Protein AF-A0A336KVB2-F1 (afdb_monomer_lite)

pLDDT: mean 77.31, std 16.85, range [34.97, 97.69]

Secondary structure (DSSP, 8-state):
-PPPTT---HHHHHHHHHHHHHHHHHHHHHHHHHHHH-HHHHHHHHHHTTHHHHHHHHTT-S-HHHHHHHHHHHHHHHHHS-HHHHHHHHTGGGHHHHHHHHHTSS-SS--HHHHHHHHHHHHT---SS---SPPPPPPTT---S-HHHHHHHHHHHHHHHTT-HHHHHHHHTSHHHHHHHHHHHHT---------

Foldseek 3Di:
DDPDPPDDDPVVVVVVVVVVVVVLLVVLLVLLVCCQVPVVPSLVVCVVVVVVVVLLVQLQDLDPSSVLSSLLSVLSSLLSDDPVVNCVPCVPPVNLLSNLVSCPNNPVAQAPQNVVSVVCSQLSPGDSDGDNDDDDADDPPSDGDPVPVSVSSVVSNVVVLVVPPRNVCSQVVRVNVVVVVVVNVVVDPPPPPPDD

Radius of gyration: 20.04 Å; chains: 1; bounding box: 86×46×40 Å

Organism: Culicoides sonorensis (NCBI:txid179676)

Sequence (196 aa):
MRPDPGLRPVSESLRAVSDRDENLHDVLQMLISLLSENPSVMVPSFDAKNGIRTVFKLLTSESHIIRLQSLKLLGFFLSRSTHKRKYDVMSPNNLYTLLAEKLLMHEETISLSTYNVIYEIMTEHLSLQIMHSKHQEPEAHLRLENPKVKKLFLTDLMILCNNNRDNRRTVLQMSVWQEWLISLAYIHPKSFIRRI

Structure (mmCIF, N/CA/C/O backbone):
data_AF-A0A336KVB2-F1
#
_entry.id   AF-A0A336KVB2-F1
#
loop_
_atom_site.group_PDB
_atom_site.id
_atom_site.type_symbol
_atom_site.label_atom_id
_atom_site.label_alt_id
_atom_site.label_comp_id
_atom_site.label_asym_id
_atom_site.label_entity_id
_atom_site.label_seq_id
_atom_site.pdbx_PDB_ins_code
_atom_site.Cartn_x
_atom_site.Cartn_y
_atom_site.Cartn_z
_atom_site.occupancy
_atom_site.B_iso_or_equiv
_atom_site.auth_seq_id
_atom_site.auth_comp_id
_atom_site.auth_asym_id
_atom_site.auth_atom_id
_atom_site.pdbx_PDB_model_num
ATOM 1 N N . MET A 1 1 ? -53.657 -11.721 -9.645 1.00 42.81 1 MET A N 1
ATOM 2 C CA . MET A 1 1 ? -52.824 -10.597 -9.168 1.00 42.81 1 MET A CA 1
ATOM 3 C C . MET A 1 1 ? -51.410 -10.831 -9.673 1.00 42.81 1 MET A C 1
ATOM 5 O O . MET A 1 1 ? -50.883 -11.906 -9.421 1.00 42.81 1 MET A O 1
ATOM 9 N N . ARG A 1 2 ? -50.845 -9.917 -10.471 1.00 44.03 2 ARG A N 1
ATOM 10 C CA . ARG A 1 2 ? -49.424 -9.988 -10.851 1.00 44.03 2 ARG A CA 1
ATOM 11 C C . ARG A 1 2 ? -48.601 -9.444 -9.675 1.00 44.03 2 ARG A C 1
ATOM 13 O O . ARG A 1 2 ? -49.032 -8.434 -9.121 1.00 44.03 2 ARG A O 1
ATOM 20 N N . PRO A 1 3 ? -47.492 -10.083 -9.274 1.00 49.28 3 PRO A N 1
ATOM 21 C CA . PRO A 1 3 ? -46.621 -9.514 -8.258 1.00 49.28 3 PRO A CA 1
ATOM 22 C C . PRO A 1 3 ? -46.018 -8.208 -8.789 1.00 49.28 3 PRO A C 1
ATOM 24 O O . PRO A 1 3 ? -45.656 -8.110 -9.964 1.00 49.28 3 PRO A O 1
ATOM 27 N N . ASP A 1 4 ? -45.995 -7.202 -7.924 1.00 51.91 4 ASP A N 1
ATOM 28 C CA . ASP A 1 4 ? -45.442 -5.876 -8.182 1.00 51.91 4 ASP A CA 1
ATOM 29 C C . ASP A 1 4 ? -43.937 -5.992 -8.534 1.00 51.91 4 ASP A C 1
ATOM 31 O O . ASP A 1 4 ? -43.184 -6.567 -7.744 1.00 51.91 4 ASP A O 1
ATOM 35 N N . PRO A 1 5 ? -43.461 -5.501 -9.698 1.00 53.62 5 PRO A N 1
ATOM 36 C CA . PRO A 1 5 ? -42.052 -5.605 -10.092 1.00 53.62 5 PRO A CA 1
ATOM 37 C C . PRO A 1 5 ? -41.092 -4.742 -9.249 1.00 53.62 5 PRO A C 1
ATOM 39 O O . PRO A 1 5 ? -39.880 -4.793 -9.467 1.00 53.62 5 PRO A O 1
ATOM 42 N N . GLY A 1 6 ? -41.613 -3.908 -8.341 1.00 58.00 6 GLY A N 1
ATOM 43 C CA . GLY A 1 6 ? -40.880 -2.791 -7.742 1.00 58.00 6 GLY A CA 1
ATOM 44 C C . GLY A 1 6 ? -40.128 -3.043 -6.434 1.00 58.00 6 GLY A C 1
ATOM 45 O O . GLY A 1 6 ? -39.356 -2.178 -6.030 1.00 58.00 6 GLY A O 1
ATOM 46 N N . LEU A 1 7 ? -40.295 -4.181 -5.760 1.00 55.00 7 LEU A N 1
ATOM 47 C CA . LEU A 1 7 ? -39.682 -4.416 -4.444 1.00 55.00 7 LEU A CA 1
ATOM 48 C C . LEU A 1 7 ? -38.965 -5.761 -4.425 1.00 55.00 7 LEU A C 1
ATOM 50 O O . LEU A 1 7 ? -39.513 -6.774 -3.995 1.00 55.00 7 LEU A O 1
ATOM 54 N N . ARG A 1 8 ? -37.708 -5.770 -4.883 1.00 61.31 8 ARG A N 1
ATOM 55 C CA . ARG A 1 8 ? -36.816 -6.892 -4.568 1.00 61.31 8 ARG A CA 1
ATOM 56 C C . ARG A 1 8 ? -36.698 -6.980 -3.042 1.00 61.31 8 ARG A C 1
ATOM 58 O O . ARG A 1 8 ? -36.419 -5.951 -2.419 1.00 61.31 8 ARG A O 1
ATOM 65 N N . PRO A 1 9 ? -36.904 -8.156 -2.429 1.00 73.75 9 PRO A N 1
ATOM 66 C CA . PRO A 1 9 ? -36.714 -8.343 -1.000 1.00 73.75 9 PRO A CA 1
ATOM 67 C C . PRO A 1 9 ? -35.353 -7.800 -0.550 1.00 73.75 9 PRO A C 1
ATOM 69 O O . PRO A 1 9 ? -34.338 -7.991 -1.225 1.00 73.75 9 PRO A O 1
ATOM 72 N N . VAL A 1 10 ? -35.312 -7.134 0.607 1.00 67.75 10 VAL A N 1
ATOM 73 C CA . VAL A 1 10 ? -34.065 -6.602 1.188 1.00 67.75 10 VAL A CA 1
ATOM 74 C C . VAL A 1 10 ? -33.005 -7.706 1.310 1.00 67.75 10 VAL A C 1
ATOM 76 O O . VAL A 1 10 ? -31.835 -7.456 1.051 1.00 67.75 10 VAL A O 1
ATOM 79 N N . SER A 1 11 ? -33.414 -8.946 1.592 1.00 61.84 11 SER A N 1
ATOM 80 C CA . SER A 1 11 ? -32.541 -10.126 1.620 1.00 61.84 11 SER A CA 1
ATOM 81 C C . SER A 1 11 ? -31.884 -10.448 0.271 1.00 61.84 11 SER A C 1
ATOM 83 O O . SER A 1 11 ? -30.710 -10.802 0.244 1.00 61.84 11 SER A O 1
ATOM 85 N N . GLU A 1 12 ? -32.592 -10.293 -0.850 1.00 63.97 12 GLU A N 1
ATOM 86 C CA . GLU A 1 12 ? -32.025 -10.484 -2.193 1.00 63.97 12 GLU A CA 1
ATOM 87 C C . GLU A 1 12 ? -31.067 -9.350 -2.566 1.00 63.97 12 GLU A C 1
ATOM 89 O O . GLU A 1 12 ? -30.048 -9.587 -3.211 1.00 63.97 12 GLU A O 1
ATOM 94 N N . SER A 1 13 ? -31.362 -8.124 -2.122 1.00 63.25 13 SER A N 1
ATOM 95 C CA . SER A 1 13 ? -30.476 -6.971 -2.320 1.00 63.25 13 SER A CA 1
ATOM 96 C C . SER A 1 13 ? -29.190 -7.102 -1.498 1.00 63.25 13 SER A C 1
ATOM 98 O O . SER A 1 13 ? -28.107 -6.894 -2.034 1.00 63.25 13 SER A O 1
ATOM 100 N N . LEU A 1 14 ? -29.292 -7.521 -0.231 1.00 57.34 14 LEU A N 1
ATOM 101 C CA . LEU A 1 14 ? -28.145 -7.802 0.639 1.00 57.34 14 LEU A CA 1
ATOM 102 C C . LEU A 1 14 ? -27.291 -8.953 0.098 1.00 57.34 14 LEU A C 1
ATOM 104 O O . LEU A 1 14 ? -26.069 -8.841 0.061 1.00 57.34 14 LEU A O 1
ATOM 108 N N . ARG A 1 15 ? -27.926 -10.025 -0.390 1.00 57.03 15 ARG A N 1
ATOM 109 C CA . ARG A 1 15 ? -27.223 -11.141 -1.030 1.00 57.03 15 ARG A CA 1
ATOM 110 C C . ARG A 1 15 ? -26.493 -10.696 -2.295 1.00 57.03 15 ARG A C 1
ATOM 112 O O . ARG A 1 15 ? -25.320 -10.991 -2.443 1.00 57.03 15 ARG A O 1
ATOM 119 N N . ALA A 1 16 ? -27.134 -9.908 -3.158 1.00 59.94 16 ALA A N 1
ATOM 120 C CA . ALA A 1 16 ? -26.496 -9.391 -4.368 1.00 59.94 16 ALA A CA 1
ATOM 121 C C . ALA A 1 16 ? -25.322 -8.435 -4.083 1.00 59.94 16 ALA A C 1
ATOM 123 O O . ALA A 1 16 ? -24.417 -8.331 -4.909 1.00 59.94 16 ALA A O 1
ATOM 124 N N . VAL A 1 17 ? -25.337 -7.719 -2.953 1.00 62.59 17 VAL A N 1
ATOM 125 C CA . VAL A 1 17 ? -24.199 -6.906 -2.490 1.00 62.59 17 VAL A CA 1
ATOM 126 C C . VAL A 1 17 ? -23.075 -7.803 -1.961 1.00 62.59 17 VAL A C 1
ATOM 128 O O . VAL A 1 17 ? -21.938 -7.632 -2.389 1.00 62.59 17 VAL A O 1
ATOM 131 N N . SER A 1 18 ? -23.392 -8.804 -1.133 1.00 65.62 18 SER A N 1
ATOM 132 C CA . SER A 1 18 ? -22.421 -9.795 -0.636 1.00 65.62 18 SER A CA 1
ATOM 133 C C . SER A 1 18 ? -21.733 -10.543 -1.782 1.00 65.62 18 SER A C 1
ATOM 135 O O . SER A 1 18 ? -20.508 -10.585 -1.852 1.00 65.62 18 SER A O 1
ATOM 137 N N . ASP A 1 19 ? -22.514 -11.036 -2.746 1.00 68.94 19 ASP A N 1
ATOM 138 C CA . ASP A 1 19 ? -22.009 -11.761 -3.913 1.00 68.94 19 ASP A CA 1
ATOM 139 C C . ASP A 1 19 ? -21.129 -10.853 -4.799 1.00 68.94 19 ASP A C 1
ATOM 141 O O . ASP A 1 19 ? -20.187 -11.315 -5.441 1.00 68.94 19 ASP A O 1
ATOM 145 N N . ARG A 1 20 ? -21.404 -9.541 -4.868 1.00 72.69 20 ARG A N 1
ATOM 146 C CA . ARG A 1 20 ? -20.558 -8.588 -5.613 1.00 72.69 20 ARG A CA 1
ATOM 147 C C . ARG A 1 20 ? -19.195 -8.401 -4.961 1.00 72.69 20 ARG A C 1
ATOM 149 O O . ARG A 1 20 ? -18.202 -8.332 -5.685 1.00 72.69 20 ARG A O 1
ATOM 156 N N . ASP A 1 21 ? -19.154 -8.311 -3.638 1.00 76.62 21 ASP A N 1
ATOM 157 C CA . ASP A 1 21 ? -17.909 -8.141 -2.895 1.00 76.62 21 ASP A CA 1
ATOM 158 C C . ASP A 1 21 ? -17.054 -9.411 -2.934 1.00 76.62 21 ASP A C 1
ATOM 160 O O . ASP A 1 21 ? -15.849 -9.312 -3.151 1.00 76.62 21 ASP A O 1
ATOM 164 N N . GLU A 1 22 ? -17.653 -10.598 -2.820 1.00 77.25 22 GLU A N 1
ATOM 165 C CA . GLU A 1 22 ? -16.934 -11.873 -2.974 1.00 77.25 22 GLU A CA 1
ATOM 166 C C . GLU A 1 22 ? -16.322 -12.005 -4.375 1.00 77.25 22 GLU A C 1
ATOM 168 O O . GLU A 1 22 ? -15.117 -12.216 -4.515 1.00 77.25 22 GLU A O 1
ATOM 173 N N . ASN A 1 23 ? -17.106 -11.738 -5.425 1.00 88.50 23 ASN A N 1
ATOM 174 C CA . ASN A 1 23 ? -16.598 -11.757 -6.800 1.00 88.50 23 ASN A CA 1
ATOM 175 C C . ASN A 1 23 ? -15.445 -10.763 -7.008 1.00 88.50 23 ASN A C 1
ATOM 177 O O . ASN A 1 23 ? -14.485 -11.042 -7.729 1.00 88.50 23 ASN A O 1
ATOM 181 N N . LEU A 1 24 ? -15.528 -9.579 -6.398 1.00 93.12 24 LEU A N 1
ATOM 182 C CA . LEU A 1 24 ? -14.478 -8.573 -6.510 1.00 93.12 24 LEU A CA 1
ATOM 183 C C . LEU A 1 24 ? -13.226 -8.959 -5.714 1.00 93.12 24 LEU A C 1
ATOM 185 O O . LEU A 1 24 ? -12.115 -8.705 -6.181 1.00 93.12 24 LEU A O 1
ATOM 189 N N . HIS A 1 25 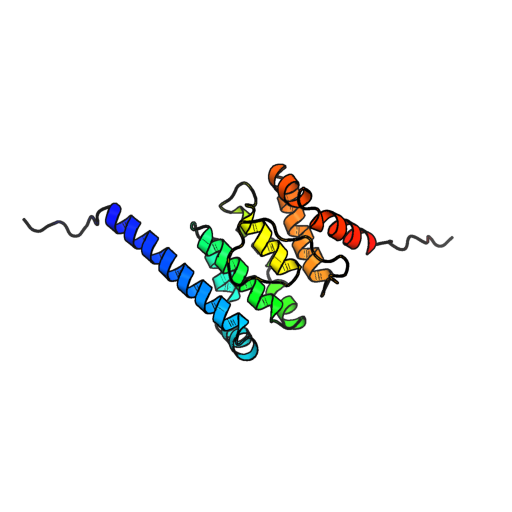? -13.390 -9.582 -4.548 1.00 93.38 25 HIS A N 1
ATOM 190 C CA . HIS A 1 25 ? -12.291 -10.132 -3.763 1.00 93.38 25 HIS A CA 1
ATOM 191 C C . HIS A 1 25 ? -11.500 -11.159 -4.577 1.00 93.38 25 HIS A C 1
ATOM 193 O O . HIS A 1 25 ? -10.282 -11.018 -4.704 1.00 93.38 25 HIS A O 1
ATOM 199 N N . ASP A 1 26 ? -12.186 -12.118 -5.199 1.00 94.19 26 ASP A N 1
ATOM 200 C CA . ASP A 1 26 ? -11.557 -13.162 -6.011 1.00 94.19 26 ASP A CA 1
ATOM 201 C C . ASP A 1 26 ? -10.824 -12.581 -7.224 1.00 94.19 26 ASP A C 1
ATOM 203 O O . ASP A 1 26 ? -9.694 -12.970 -7.529 1.00 94.19 26 ASP A O 1
ATOM 207 N N . VAL A 1 27 ? -11.418 -11.586 -7.892 1.00 95.88 27 VAL A N 1
ATOM 208 C CA . VAL A 1 27 ? -10.768 -10.881 -9.007 1.00 95.88 27 VAL A CA 1
ATOM 209 C C . VAL A 1 27 ? -9.506 -10.153 -8.542 1.00 95.88 27 VAL A C 1
ATOM 211 O O . VAL A 1 27 ? -8.479 -10.222 -9.219 1.00 95.88 27 VAL A O 1
ATOM 214 N N . LEU A 1 28 ? -9.546 -9.467 -7.397 1.00 97.06 28 LEU A N 1
ATOM 215 C CA . LEU A 1 28 ? -8.368 -8.797 -6.842 1.00 97.06 28 LEU A CA 1
ATOM 216 C C . LEU A 1 28 ? -7.278 -9.804 -6.465 1.00 97.06 28 LEU A C 1
ATOM 218 O O . LEU A 1 28 ? -6.113 -9.582 -6.797 1.00 97.06 28 LEU A O 1
ATOM 222 N N . GLN A 1 29 ? -7.651 -10.923 -5.845 1.00 96.12 29 GLN A N 1
ATOM 223 C CA . GLN A 1 29 ? -6.723 -11.993 -5.491 1.00 96.12 29 GLN A CA 1
ATOM 224 C C . GLN A 1 29 ? -6.074 -12.603 -6.741 1.00 96.12 29 GLN A C 1
ATOM 226 O O . GLN A 1 29 ? -4.859 -12.792 -6.776 1.00 96.12 29 GLN A O 1
ATOM 231 N N . MET A 1 30 ? -6.851 -12.839 -7.802 1.00 96.69 30 MET A N 1
ATOM 232 C CA . MET A 1 30 ? -6.337 -13.308 -9.089 1.00 96.69 30 MET A CA 1
ATOM 233 C C . MET A 1 30 ? -5.361 -12.300 -9.709 1.00 96.69 30 MET A C 1
ATOM 235 O O . MET A 1 30 ? -4.291 -12.690 -10.173 1.00 96.69 30 MET A O 1
ATOM 239 N N . LEU A 1 31 ? -5.688 -11.003 -9.698 1.00 97.25 31 LEU A N 1
ATOM 240 C CA . LEU A 1 31 ? -4.794 -9.957 -10.205 1.00 97.25 31 LEU A CA 1
ATOM 241 C C . LEU A 1 31 ? -3.480 -9.892 -9.420 1.00 97.25 31 LEU A C 1
ATOM 243 O O . LEU A 1 31 ? -2.427 -9.725 -10.033 1.00 97.25 31 LEU A O 1
ATOM 247 N N . ILE A 1 32 ? -3.530 -10.051 -8.094 1.00 97.69 32 ILE A N 1
ATOM 248 C CA . ILE A 1 32 ? -2.343 -10.124 -7.232 1.00 97.69 32 ILE A CA 1
ATOM 249 C C . ILE A 1 32 ? -1.471 -11.323 -7.617 1.00 97.69 32 ILE A C 1
ATOM 251 O O . ILE A 1 32 ? -0.268 -11.150 -7.821 1.00 97.69 32 ILE A O 1
ATOM 255 N N . SER A 1 33 ? -2.062 -12.511 -7.771 1.00 97.38 33 SER A N 1
ATOM 256 C CA . SER A 1 33 ? -1.330 -13.717 -8.176 1.00 97.38 33 SER A CA 1
ATOM 257 C C . SER A 1 33 ? -0.673 -13.537 -9.546 1.00 97.38 33 SER A C 1
ATOM 259 O O . SER A 1 33 ? 0.539 -13.704 -9.672 1.00 97.38 33 SER A O 1
ATOM 261 N N . LEU A 1 34 ? -1.432 -13.075 -10.546 1.00 97.19 34 LEU A N 1
ATOM 262 C CA . LEU A 1 34 ? -0.915 -12.821 -11.895 1.00 97.19 34 LEU A CA 1
ATOM 263 C C . LEU A 1 34 ? 0.227 -11.799 -11.891 1.00 97.19 34 LEU A C 1
ATOM 265 O O . LEU A 1 34 ? 1.233 -11.994 -12.572 1.00 97.19 34 LEU A O 1
ATOM 269 N N . LEU A 1 35 ? 0.086 -10.714 -11.127 1.00 96.88 35 LEU A N 1
ATOM 270 C CA . LEU A 1 35 ? 1.103 -9.670 -11.005 1.00 96.88 35 LEU A CA 1
ATOM 271 C C . LEU A 1 35 ? 2.369 -10.168 -10.296 1.00 96.88 35 LEU A C 1
ATOM 273 O O . LEU A 1 35 ? 3.471 -9.759 -10.664 1.00 96.88 35 LEU A O 1
ATOM 277 N N . SER A 1 36 ? 2.221 -11.047 -9.304 1.00 95.62 36 SER A N 1
ATOM 278 C CA . SER A 1 36 ? 3.343 -11.673 -8.603 1.00 95.62 36 SER A CA 1
ATOM 279 C C . SER A 1 36 ? 4.128 -12.624 -9.508 1.00 95.62 36 SER A C 1
ATOM 281 O O . SER A 1 36 ? 5.360 -12.594 -9.494 1.00 95.62 36 SER A O 1
ATOM 283 N N . GLU A 1 37 ? 3.423 -13.432 -10.302 1.00 97.00 37 GLU A N 1
ATOM 284 C CA . GLU A 1 37 ? 4.003 -14.453 -11.181 1.00 97.00 37 GLU A CA 1
ATOM 285 C C . GLU A 1 37 ? 4.581 -13.864 -12.475 1.00 97.00 37 GLU A C 1
ATOM 287 O O . GLU A 1 37 ? 5.630 -14.303 -12.941 1.00 97.00 37 GLU A O 1
ATOM 292 N N . ASN A 1 38 ? 3.927 -12.847 -13.048 1.00 96.94 38 ASN A N 1
ATOM 293 C CA . ASN A 1 38 ? 4.240 -12.317 -14.379 1.00 96.94 38 ASN A CA 1
ATOM 294 C C . ASN A 1 38 ? 4.426 -10.781 -14.385 1.00 96.94 38 ASN A C 1
ATOM 296 O O . ASN A 1 38 ? 3.760 -10.075 -15.154 1.00 96.94 38 ASN A O 1
ATOM 300 N N . PRO A 1 39 ? 5.336 -10.215 -13.567 1.00 95.25 39 PRO A N 1
ATOM 301 C CA . PRO A 1 39 ? 5.440 -8.766 -13.377 1.00 95.25 39 PRO A CA 1
ATOM 302 C C . PRO A 1 39 ? 5.802 -7.993 -14.653 1.00 95.25 39 PRO A C 1
ATOM 304 O O . PRO A 1 39 ? 5.308 -6.884 -14.852 1.00 95.25 39 PRO A O 1
ATOM 307 N N . SER A 1 40 ? 6.615 -8.573 -15.544 1.00 95.81 40 SER A N 1
ATOM 308 C CA . SER A 1 40 ? 7.052 -7.928 -16.794 1.00 95.81 40 SER A CA 1
ATOM 309 C C . SER A 1 40 ? 5.896 -7.597 -17.742 1.00 95.81 40 SER A C 1
ATOM 311 O O . SER A 1 40 ? 5.960 -6.599 -18.458 1.00 95.81 40 SER A O 1
ATOM 313 N N . VAL A 1 41 ? 4.833 -8.405 -17.724 1.00 95.56 41 VAL A N 1
ATOM 314 C CA . VAL A 1 41 ? 3.625 -8.215 -18.539 1.00 95.56 41 VAL A CA 1
ATOM 315 C C . VAL A 1 41 ? 2.565 -7.444 -17.761 1.00 95.56 41 VAL A C 1
ATOM 317 O O . VAL A 1 41 ? 1.924 -6.531 -18.290 1.00 95.56 41 VAL A O 1
ATOM 320 N N . MET A 1 42 ? 2.388 -7.791 -16.487 1.00 97.38 42 MET A N 1
ATOM 321 C CA . MET A 1 42 ? 1.295 -7.267 -15.680 1.00 97.38 42 MET A CA 1
ATOM 322 C C . MET A 1 42 ? 1.506 -5.809 -15.272 1.00 97.38 42 MET A C 1
ATOM 324 O O . MET A 1 42 ? 0.543 -5.052 -15.322 1.00 97.38 42 MET A O 1
ATOM 328 N N . VAL A 1 43 ? 2.731 -5.369 -14.947 1.00 96.19 43 VAL A N 1
ATOM 329 C CA . VAL A 1 43 ? 2.996 -3.966 -14.564 1.00 96.19 43 VAL A CA 1
ATOM 330 C C . VAL A 1 43 ? 2.647 -2.989 -15.703 1.00 96.19 43 VAL A C 1
ATOM 332 O O . VAL A 1 43 ? 1.843 -2.084 -15.466 1.00 96.19 43 VAL A O 1
ATOM 335 N N . PRO A 1 44 ? 3.145 -3.157 -16.950 1.00 95.19 44 PRO A N 1
AT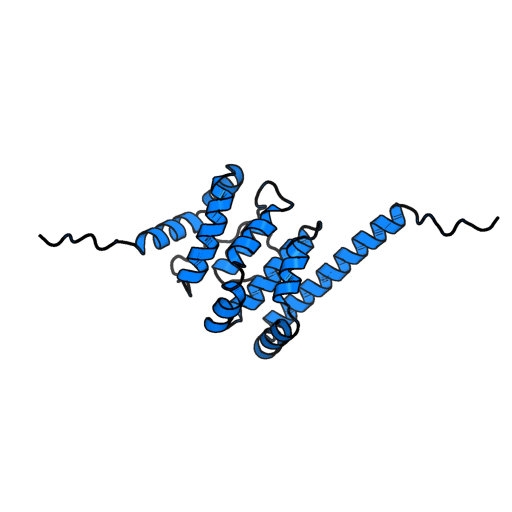OM 336 C CA . PRO A 1 44 ? 2.765 -2.270 -18.052 1.00 95.19 44 PRO A CA 1
ATOM 337 C C . PRO A 1 44 ? 1.272 -2.323 -18.394 1.00 95.19 44 PRO A C 1
ATOM 339 O O . PRO A 1 44 ? 0.670 -1.288 -18.679 1.00 95.19 44 PRO A O 1
ATOM 342 N N . SER A 1 45 ? 0.667 -3.516 -18.362 1.00 95.56 45 SER A N 1
ATOM 343 C CA . SER A 1 45 ? -0.762 -3.698 -18.651 1.00 95.56 45 SER A CA 1
ATOM 344 C C . SER A 1 45 ? -1.641 -2.995 -17.614 1.00 95.56 45 SER A C 1
ATOM 346 O O . SER A 1 45 ? -2.586 -2.284 -17.963 1.00 95.56 45 SER A O 1
ATOM 348 N N . PHE A 1 46 ? -1.285 -3.129 -16.336 1.00 95.75 46 PHE A N 1
ATOM 349 C CA . PHE A 1 46 ? -1.968 -2.479 -15.225 1.00 95.75 46 PHE A CA 1
ATOM 350 C C . PHE A 1 46 ? -1.928 -0.953 -15.359 1.00 95.75 46 PHE A C 1
ATOM 352 O O . PHE A 1 46 ? -2.968 -0.299 -15.251 1.00 95.75 46 PHE A O 1
ATOM 359 N N . ASP A 1 47 ? -0.762 -0.390 -15.686 1.00 91.62 47 ASP A N 1
ATOM 360 C CA . ASP A 1 47 ? -0.601 1.044 -15.955 1.00 91.62 47 ASP A CA 1
ATOM 361 C C . ASP A 1 47 ? -1.469 1.513 -17.126 1.00 91.62 47 ASP A C 1
ATOM 363 O O . ASP A 1 47 ? -2.243 2.464 -16.991 1.00 91.62 47 ASP A O 1
ATOM 367 N N . ALA A 1 48 ? -1.396 0.819 -18.266 1.00 93.38 48 ALA A N 1
ATOM 368 C CA . ALA A 1 48 ? -2.137 1.174 -19.478 1.00 93.38 48 ALA A CA 1
ATOM 369 C C . ALA A 1 48 ? -3.663 1.169 -19.274 1.00 93.38 48 ALA A C 1
ATOM 371 O O . ALA A 1 48 ? -4.400 1.838 -20.000 1.00 93.38 48 ALA A O 1
ATOM 372 N N . LYS A 1 49 ? -4.151 0.428 -18.274 1.00 95.00 49 LYS A N 1
ATOM 373 C CA . LYS A 1 49 ? -5.569 0.338 -17.904 1.00 95.00 49 LYS A CA 1
ATOM 374 C C . LYS A 1 49 ? -5.955 1.239 -16.729 1.00 95.00 49 LYS A C 1
ATOM 376 O O . LYS A 1 49 ? -7.054 1.097 -16.199 1.00 95.00 49 LYS A O 1
ATOM 381 N N . ASN A 1 50 ? -5.110 2.202 -16.352 1.00 93.25 50 ASN A N 1
ATOM 382 C CA . ASN A 1 50 ? -5.323 3.092 -15.206 1.00 93.25 50 ASN A CA 1
ATOM 383 C C . ASN A 1 50 ? -5.496 2.334 -13.876 1.00 93.25 50 ASN A C 1
ATOM 385 O O . ASN A 1 50 ? -6.282 2.753 -13.021 1.00 93.25 50 ASN A O 1
ATOM 389 N N . GLY A 1 51 ? -4.773 1.230 -13.680 1.00 95.19 51 GLY A N 1
ATOM 390 C CA . GLY A 1 51 ? -4.922 0.360 -12.512 1.00 95.19 51 GLY A CA 1
ATOM 391 C C . GLY A 1 51 ? -4.771 1.094 -11.176 1.00 95.19 51 GLY A C 1
ATOM 392 O O . GLY A 1 51 ? -5.545 0.855 -10.253 1.00 95.19 51 GLY A O 1
ATOM 393 N N . ILE A 1 52 ? -3.877 2.084 -11.098 1.00 94.25 52 ILE A N 1
ATOM 394 C CA . ILE A 1 52 ? -3.697 2.928 -9.903 1.00 94.25 52 ILE A CA 1
ATOM 395 C C . ILE A 1 52 ? -4.967 3.712 -9.570 1.00 94.25 52 ILE A C 1
ATOM 397 O O . ILE A 1 52 ? -5.409 3.731 -8.425 1.00 94.25 52 ILE A O 1
ATOM 401 N N . ARG A 1 53 ? -5.627 4.307 -10.569 1.00 93.06 53 ARG A N 1
ATOM 402 C CA . ARG A 1 53 ? -6.907 4.995 -10.349 1.00 93.06 53 ARG A CA 1
ATOM 403 C C . ARG A 1 53 ? -7.967 4.025 -9.827 1.00 93.06 53 ARG A C 1
ATOM 405 O O . ARG A 1 53 ? -8.756 4.405 -8.967 1.00 93.06 53 ARG A O 1
ATOM 412 N N . THR A 1 54 ? -7.999 2.801 -10.349 1.00 95.44 54 THR A N 1
ATOM 413 C CA . THR A 1 54 ? -8.927 1.760 -9.893 1.00 95.44 54 THR A CA 1
ATOM 414 C C . THR A 1 54 ? -8.655 1.377 -8.443 1.00 95.44 54 THR A C 1
ATOM 416 O O . THR A 1 54 ? -9.589 1.388 -7.650 1.00 95.44 54 THR A O 1
ATOM 419 N N . VAL A 1 55 ? -7.394 1.159 -8.059 1.00 96.25 55 VAL A N 1
ATOM 420 C CA . VAL A 1 55 ? -6.995 0.919 -6.661 1.00 96.25 55 VAL A CA 1
ATOM 421 C C . VAL A 1 55 ? -7.531 2.012 -5.742 1.00 96.25 55 VAL A C 1
ATOM 423 O O . VAL A 1 55 ? -8.229 1.711 -4.780 1.00 96.25 55 VAL A O 1
ATOM 426 N N . PHE A 1 56 ? -7.280 3.286 -6.053 1.00 93.81 56 PHE A N 1
ATOM 427 C CA . PHE A 1 56 ? -7.715 4.394 -5.196 1.00 93.81 56 PHE A CA 1
ATOM 428 C C . PHE A 1 56 ? -9.238 4.537 -5.097 1.00 93.81 56 PHE A C 1
ATOM 430 O O . PHE A 1 56 ? -9.739 5.007 -4.076 1.00 93.81 56 PHE A O 1
ATOM 437 N N . LYS A 1 57 ? -9.985 4.114 -6.124 1.00 93.94 57 LYS A N 1
ATOM 438 C CA . LYS A 1 57 ? -11.447 3.993 -6.044 1.00 93.94 57 LYS A CA 1
ATOM 439 C C . LYS A 1 57 ? -11.865 2.842 -5.132 1.00 93.94 57 LYS A C 1
ATOM 441 O O . LYS A 1 57 ? -12.779 2.999 -4.341 1.00 93.94 57 LYS A O 1
ATOM 446 N N . LEU A 1 58 ? -11.205 1.692 -5.219 1.00 95.12 58 LEU A N 1
ATOM 447 C CA . LEU A 1 58 ? -11.552 0.532 -4.400 1.00 95.12 58 LEU A CA 1
ATOM 448 C C . LEU A 1 58 ? -11.169 0.704 -2.923 1.00 95.12 58 LEU A C 1
ATOM 450 O O . LEU A 1 58 ? -11.827 0.139 -2.054 1.00 95.12 58 LEU A O 1
ATOM 454 N N . LEU A 1 59 ? -10.189 1.561 -2.617 1.00 94.38 59 LEU A N 1
ATOM 455 C CA . LEU A 1 59 ? -9.885 1.974 -1.243 1.00 94.38 59 LEU A CA 1
ATOM 456 C C . LEU A 1 59 ? -11.044 2.718 -0.555 1.00 94.38 59 LEU A C 1
ATOM 458 O O . LEU A 1 59 ? -11.050 2.799 0.668 1.00 94.38 59 LEU A O 1
ATOM 462 N N . THR A 1 60 ? -12.035 3.233 -1.296 1.00 92.69 60 THR A N 1
ATOM 463 C CA . THR A 1 60 ? -13.257 3.809 -0.703 1.00 92.69 60 THR A CA 1
ATOM 464 C C . THR A 1 60 ? -14.382 2.792 -0.516 1.00 92.69 60 THR A C 1
ATOM 466 O O . THR A 1 60 ? -15.471 3.200 -0.121 1.00 92.69 60 THR A O 1
ATOM 469 N N . SER A 1 61 ? -14.171 1.506 -0.818 1.00 92.69 61 SER A N 1
ATOM 470 C CA . SER A 1 61 ? -15.188 0.467 -0.606 1.00 92.69 61 SER A CA 1
ATOM 471 C C . SER A 1 61 ? -15.579 0.373 0.871 1.00 92.69 61 SER A C 1
ATOM 473 O O . SER A 1 61 ? -14.715 0.485 1.740 1.00 92.69 61 SER A O 1
ATOM 475 N N . GLU A 1 62 ? -16.858 0.131 1.160 1.00 90.56 62 GLU A N 1
ATOM 476 C CA . GLU A 1 62 ? -17.345 -0.168 2.517 1.00 90.56 62 GLU A CA 1
ATOM 477 C C . GLU A 1 62 ? -16.786 -1.506 3.026 1.00 90.56 62 GLU A C 1
ATOM 479 O O . GLU A 1 62 ? -16.515 -1.671 4.218 1.00 90.56 62 GLU A O 1
ATOM 484 N N . SER A 1 63 ? -16.499 -2.429 2.105 1.00 91.75 63 SER A N 1
ATOM 485 C CA . SER A 1 63 ? -15.923 -3.733 2.404 1.00 91.75 63 SER A CA 1
ATOM 486 C C . SER A 1 63 ? -14.439 -3.632 2.758 1.00 91.75 63 SER A C 1
ATOM 488 O O . SER A 1 63 ? -13.587 -3.315 1.920 1.00 91.75 63 SER A O 1
ATOM 490 N N . HIS A 1 64 ? -14.112 -3.937 4.017 1.00 91.69 64 HIS A N 1
ATOM 491 C CA . HIS A 1 64 ? -12.736 -3.889 4.523 1.00 91.69 64 HIS A CA 1
ATOM 492 C C . HIS A 1 64 ? -11.802 -4.814 3.751 1.00 91.69 64 HIS A C 1
ATOM 494 O O . HIS A 1 64 ? -10.690 -4.415 3.406 1.00 91.69 64 HIS A O 1
ATOM 500 N N . ILE A 1 65 ? -12.272 -6.011 3.396 1.00 93.69 65 ILE A N 1
ATOM 501 C CA . ILE A 1 65 ? -11.462 -6.966 2.642 1.00 93.69 65 ILE A CA 1
ATOM 502 C C . ILE A 1 65 ? -11.126 -6.446 1.238 1.00 93.69 65 ILE A C 1
ATOM 504 O O . ILE A 1 65 ? -9.992 -6.601 0.789 1.00 93.69 65 ILE A O 1
ATOM 508 N N . ILE A 1 66 ? -12.052 -5.746 0.573 1.00 95.19 66 ILE A N 1
ATOM 509 C CA . ILE A 1 66 ? -11.790 -5.104 -0.722 1.00 95.19 66 ILE A CA 1
ATOM 510 C C . ILE A 1 66 ? -10.751 -3.995 -0.582 1.00 95.19 66 ILE A C 1
ATOM 512 O O . ILE A 1 66 ? -9.837 -3.910 -1.409 1.00 95.19 66 ILE A O 1
ATOM 516 N N . ARG A 1 67 ? -10.832 -3.174 0.475 1.00 95.38 67 ARG A N 1
ATOM 517 C CA . ARG A 1 67 ? -9.819 -2.141 0.750 1.00 95.38 67 ARG A CA 1
ATOM 518 C C . ARG A 1 67 ? -8.439 -2.761 0.968 1.00 95.38 67 ARG A C 1
ATOM 520 O O . ARG A 1 67 ? -7.475 -2.324 0.340 1.00 95.38 67 ARG A O 1
ATOM 527 N N . LEU A 1 68 ? -8.349 -3.804 1.796 1.00 95.25 68 LEU A N 1
ATOM 528 C CA . LEU A 1 68 ? -7.099 -4.512 2.085 1.00 95.25 68 LEU A CA 1
ATOM 529 C C . LEU A 1 68 ? -6.493 -5.148 0.831 1.00 95.25 68 LEU A C 1
ATOM 531 O O . LEU A 1 68 ? -5.301 -4.978 0.581 1.00 95.25 68 LEU A O 1
ATOM 535 N N . GLN A 1 69 ? -7.301 -5.820 0.011 1.00 97.00 69 GLN A N 1
ATOM 536 C CA . GLN A 1 69 ? -6.827 -6.430 -1.233 1.00 97.00 69 GLN A CA 1
ATOM 537 C C . GLN A 1 69 ? -6.404 -5.386 -2.269 1.00 97.00 69 GLN A C 1
ATOM 539 O O . GLN A 1 69 ? -5.395 -5.546 -2.951 1.00 97.00 69 GLN A O 1
ATOM 544 N N . SER A 1 70 ? -7.114 -4.262 -2.348 1.00 97.12 70 SER A N 1
ATOM 545 C CA . SER A 1 70 ? -6.734 -3.153 -3.232 1.00 97.12 70 SER A CA 1
ATOM 546 C C . SER A 1 70 ? -5.407 -2.524 -2.810 1.00 97.12 70 SER A C 1
ATOM 548 O O . SER A 1 70 ? -4.556 -2.235 -3.653 1.00 97.12 70 SER A O 1
ATOM 550 N N . LEU A 1 71 ? -5.199 -2.359 -1.501 1.00 96.00 71 LEU A N 1
ATOM 551 C CA . LEU A 1 71 ? -3.932 -1.899 -0.939 1.00 96.00 71 LEU A CA 1
ATOM 552 C C . LEU A 1 71 ? -2.801 -2.903 -1.206 1.00 96.00 71 LEU A C 1
ATOM 554 O O . LEU A 1 71 ? -1.703 -2.510 -1.594 1.00 96.00 71 LEU A O 1
ATOM 558 N N . LYS A 1 72 ? -3.075 -4.203 -1.064 1.00 96.31 72 LYS A N 1
ATOM 559 C CA . LYS A 1 72 ? -2.120 -5.272 -1.372 1.00 96.31 72 LYS A CA 1
ATOM 560 C C . LYS A 1 72 ? -1.714 -5.256 -2.847 1.00 96.31 72 LYS A C 1
ATOM 562 O O . LYS A 1 72 ? -0.524 -5.320 -3.153 1.00 96.31 72 LYS A O 1
ATOM 567 N N . LEU A 1 73 ? -2.678 -5.103 -3.755 1.00 97.44 73 LEU A N 1
ATOM 568 C CA . LEU A 1 73 ? -2.440 -4.993 -5.195 1.00 97.44 73 LEU A CA 1
ATOM 569 C C . LEU A 1 73 ? -1.542 -3.796 -5.538 1.00 97.44 73 LEU A C 1
ATOM 571 O O . LEU A 1 73 ? -0.615 -3.939 -6.337 1.00 97.44 73 LEU A O 1
ATOM 575 N N . LEU A 1 74 ? -1.754 -2.644 -4.889 1.00 96.00 74 LEU A N 1
ATOM 576 C CA . LEU A 1 74 ? -0.841 -1.500 -4.989 1.00 96.00 74 LEU A CA 1
ATOM 577 C C . LEU A 1 74 ? 0.574 -1.871 -4.539 1.00 96.00 74 LEU A C 1
ATOM 579 O O . LEU A 1 74 ? 1.543 -1.532 -5.214 1.00 96.00 74 LEU A O 1
ATOM 583 N N . GLY A 1 75 ? 0.691 -2.589 -3.423 1.00 94.06 75 GLY A N 1
ATOM 584 C CA . GLY A 1 75 ? 1.966 -3.058 -2.896 1.00 94.06 75 GLY A CA 1
ATOM 585 C C . GLY A 1 75 ? 2.740 -3.944 -3.859 1.00 94.06 75 GLY A C 1
ATOM 586 O O . GLY A 1 75 ? 3.916 -3.684 -4.104 1.00 94.06 75 GLY A O 1
ATOM 587 N N . PHE A 1 76 ? 2.080 -4.931 -4.468 1.00 95.31 76 PHE A N 1
ATOM 588 C CA . PHE A 1 76 ? 2.690 -5.765 -5.506 1.00 95.31 76 PHE A CA 1
ATOM 589 C C . PHE A 1 76 ? 3.089 -4.954 -6.739 1.00 95.31 76 PHE A C 1
ATOM 591 O O . PHE A 1 76 ? 4.182 -5.138 -7.273 1.00 95.31 76 PHE A O 1
ATOM 598 N N . PHE A 1 77 ? 2.242 -4.027 -7.188 1.00 95.81 77 PHE A N 1
ATOM 599 C CA . PHE A 1 77 ? 2.577 -3.175 -8.328 1.00 95.81 77 PHE A CA 1
ATOM 600 C C . PHE A 1 77 ? 3.832 -2.346 -8.045 1.00 95.81 77 PHE A C 1
ATOM 602 O O . PHE A 1 77 ? 4.743 -2.289 -8.873 1.00 95.81 77 PHE A O 1
ATOM 609 N N . LEU A 1 78 ? 3.905 -1.730 -6.863 1.00 92.75 78 LEU A N 1
ATOM 610 C CA . LEU A 1 78 ? 5.042 -0.913 -6.465 1.00 92.75 78 LEU A CA 1
ATOM 611 C C . LEU A 1 78 ? 6.299 -1.759 -6.259 1.00 92.75 78 LEU A C 1
ATOM 613 O O . LEU A 1 78 ? 7.345 -1.363 -6.760 1.00 92.75 78 LEU A O 1
ATOM 617 N N . SER A 1 79 ? 6.237 -2.912 -5.586 1.00 91.31 79 SER A N 1
ATOM 618 C CA . SER A 1 79 ? 7.416 -3.764 -5.348 1.00 91.31 79 SER A CA 1
ATOM 619 C C . SER A 1 79 ? 8.013 -4.323 -6.644 1.00 91.31 79 SER A C 1
ATOM 621 O O . SER A 1 79 ? 9.224 -4.483 -6.748 1.00 91.31 79 SER A O 1
ATOM 623 N N . ARG A 1 80 ? 7.187 -4.546 -7.673 1.00 92.75 80 ARG A N 1
ATOM 624 C CA . ARG A 1 80 ? 7.624 -5.044 -8.990 1.00 92.75 80 ARG A CA 1
ATOM 625 C C . ARG A 1 80 ? 7.960 -3.942 -10.002 1.00 92.75 80 ARG A C 1
ATOM 627 O O . ARG A 1 80 ? 8.434 -4.240 -11.097 1.00 92.75 80 ARG A O 1
ATOM 634 N N . SER A 1 81 ? 7.729 -2.676 -9.659 1.00 91.38 81 SER A N 1
ATOM 635 C CA . SER A 1 81 ? 7.995 -1.524 -10.527 1.00 91.38 81 SER A CA 1
ATOM 636 C C . SER A 1 81 ? 9.420 -0.988 -10.384 1.00 91.38 81 SER A C 1
ATOM 638 O O . SER A 1 81 ? 10.006 -0.992 -9.303 1.00 91.38 81 SER A O 1
ATOM 640 N N . THR A 1 82 ? 9.969 -0.416 -11.460 1.00 90.06 82 THR A N 1
ATOM 641 C CA . THR A 1 82 ? 11.253 0.303 -11.390 1.00 90.06 82 THR A CA 1
ATOM 642 C C . THR A 1 82 ? 11.145 1.546 -10.506 1.00 90.06 82 THR A C 1
ATOM 644 O O . THR A 1 82 ? 10.078 2.153 -10.399 1.00 90.06 82 THR A O 1
ATOM 647 N N . HIS A 1 83 ? 12.256 2.004 -9.920 1.00 83.69 83 HIS A N 1
ATOM 648 C CA . HIS A 1 83 ? 12.252 3.203 -9.069 1.00 83.69 83 HIS A CA 1
ATOM 649 C C . HIS A 1 83 ? 11.664 4.439 -9.758 1.00 83.69 83 HIS A C 1
ATOM 651 O O . HIS A 1 83 ? 10.868 5.159 -9.155 1.00 83.69 83 HIS A O 1
ATOM 657 N N . LYS A 1 84 ? 12.016 4.658 -11.032 1.00 86.06 84 LYS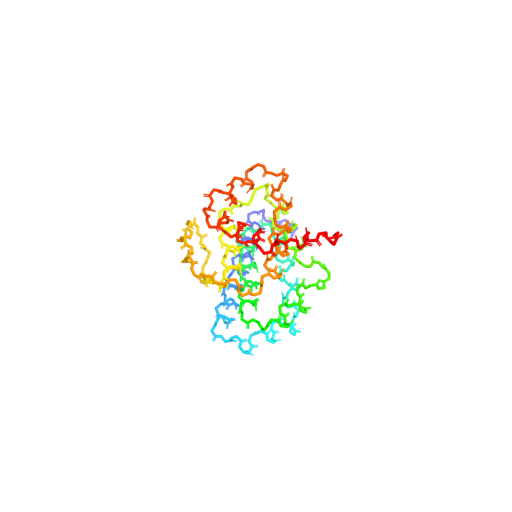 A N 1
ATOM 658 C CA . LYS A 1 84 ? 11.460 5.751 -11.835 1.00 86.06 84 LYS A CA 1
ATOM 659 C C . LYS A 1 84 ? 9.941 5.633 -11.944 1.00 86.06 84 LYS A C 1
ATOM 661 O O . LYS A 1 84 ? 9.244 6.620 -11.750 1.00 86.06 84 LYS A O 1
ATOM 666 N N . ARG A 1 85 ? 9.424 4.424 -12.182 1.00 89.44 85 ARG A N 1
ATOM 667 C CA . ARG A 1 85 ? 7.984 4.184 -12.296 1.00 89.44 85 ARG A CA 1
ATOM 668 C C . ARG A 1 85 ? 7.252 4.437 -10.982 1.00 89.44 85 ARG A C 1
ATOM 670 O O . ARG A 1 85 ? 6.257 5.151 -10.998 1.00 89.44 85 ARG A O 1
ATOM 677 N N . LYS A 1 86 ? 7.767 3.928 -9.852 1.00 87.12 86 LYS A N 1
ATOM 678 C CA . LYS A 1 86 ? 7.184 4.185 -8.519 1.00 87.12 86 LYS A CA 1
ATOM 679 C C . LYS A 1 86 ? 7.051 5.694 -8.272 1.00 87.12 86 LYS A C 1
ATOM 681 O O . LYS A 1 86 ? 5.999 6.164 -7.849 1.00 87.12 86 LYS A O 1
ATOM 686 N N . TYR A 1 87 ? 8.109 6.451 -8.580 1.00 83.69 87 TYR A N 1
ATOM 687 C CA . TYR A 1 87 ? 8.125 7.906 -8.437 1.00 83.69 87 TYR A CA 1
ATOM 688 C C . TYR A 1 87 ? 7.128 8.603 -9.371 1.00 83.69 87 TYR A C 1
ATOM 690 O O . TYR A 1 87 ? 6.323 9.402 -8.897 1.00 83.69 87 TYR A O 1
ATOM 698 N N . ASP A 1 88 ? 7.154 8.284 -10.666 1.00 86.50 88 ASP A N 1
ATOM 699 C CA . ASP A 1 88 ? 6.306 8.915 -11.684 1.00 86.50 88 ASP A CA 1
ATOM 700 C C . ASP A 1 88 ? 4.812 8.631 -11.444 1.00 86.50 88 ASP A C 1
ATOM 702 O O . ASP A 1 88 ? 3.970 9.465 -11.760 1.00 86.50 88 ASP A O 1
ATOM 706 N N . VAL A 1 89 ? 4.476 7.481 -10.853 1.00 87.00 89 VAL A N 1
ATOM 707 C CA . VAL A 1 89 ? 3.094 7.097 -10.537 1.00 87.00 89 VAL A CA 1
ATOM 708 C C . VAL A 1 89 ? 2.600 7.737 -9.241 1.00 87.00 89 VAL A C 1
ATOM 710 O O . VAL A 1 89 ? 1.502 8.284 -9.220 1.00 87.00 89 VAL A O 1
ATOM 713 N N . MET A 1 90 ? 3.380 7.663 -8.159 1.00 85.94 90 MET A N 1
ATOM 714 C CA . MET A 1 90 ? 2.900 8.020 -6.816 1.00 85.94 90 MET A CA 1
ATOM 715 C C . MET A 1 90 ? 3.137 9.484 -6.426 1.00 85.94 90 MET A C 1
ATOM 717 O O . MET A 1 90 ? 2.470 9.991 -5.528 1.00 85.94 90 MET A O 1
ATOM 721 N N . SER A 1 91 ? 4.101 10.166 -7.049 1.00 81.69 91 SER A N 1
ATOM 722 C CA . SER A 1 91 ? 4.420 11.558 -6.691 1.00 81.69 91 SER A CA 1
ATOM 723 C C . SER A 1 91 ? 3.399 12.576 -7.215 1.00 81.69 91 SER A C 1
ATOM 725 O O . SER A 1 91 ? 3.071 13.504 -6.474 1.00 81.69 91 SER A O 1
ATOM 727 N N . PRO A 1 92 ? 2.868 12.456 -8.450 1.00 84.44 92 PRO A N 1
ATOM 728 C CA . PRO A 1 92 ? 1.826 13.365 -8.919 1.00 84.44 92 PRO A CA 1
ATOM 729 C C . PRO A 1 92 ? 0.572 13.302 -8.041 1.00 84.44 92 PRO A C 1
ATOM 731 O O . PRO A 1 92 ? 0.249 12.257 -7.488 1.00 84.44 92 PRO A O 1
ATOM 734 N N . ASN A 1 93 ? -0.176 14.405 -7.956 1.00 81.25 93 ASN A N 1
ATOM 735 C CA . ASN A 1 93 ? -1.459 14.486 -7.237 1.00 81.25 93 ASN A CA 1
ATOM 736 C C . ASN A 1 93 ? -1.411 14.085 -5.749 1.00 81.25 93 ASN A C 1
ATOM 738 O O . ASN A 1 93 ? -2.455 13.769 -5.183 1.00 81.25 93 ASN A O 1
ATOM 742 N N . ASN A 1 94 ? -0.230 14.085 -5.121 1.00 83.44 94 ASN A N 1
ATOM 743 C CA . ASN A 1 94 ? -0.045 13.729 -3.712 1.00 83.44 94 ASN A CA 1
ATOM 744 C C . ASN A 1 94 ? -0.653 12.358 -3.356 1.00 83.44 94 ASN A C 1
ATOM 746 O O . ASN A 1 94 ? -1.306 12.215 -2.322 1.00 83.44 94 ASN A O 1
ATOM 750 N N . LEU A 1 95 ? -0.459 11.337 -4.207 1.00 85.38 95 LEU A N 1
ATOM 751 C CA . LEU A 1 95 ? -1.083 10.025 -3.987 1.00 85.38 95 LEU A CA 1
ATOM 752 C C . LEU A 1 95 ? -0.660 9.364 -2.668 1.00 85.38 95 LEU A C 1
ATOM 754 O O . LEU A 1 95 ? -1.438 8.586 -2.128 1.00 85.38 95 LEU A O 1
ATOM 758 N N . TYR A 1 96 ? 0.515 9.681 -2.115 1.00 81.31 96 TYR A N 1
ATOM 759 C CA . TYR A 1 96 ? 0.899 9.235 -0.768 1.00 81.31 96 TYR A CA 1
ATOM 760 C C . TYR A 1 96 ? -0.033 9.788 0.316 1.00 81.31 96 TYR A C 1
ATOM 762 O O . TYR A 1 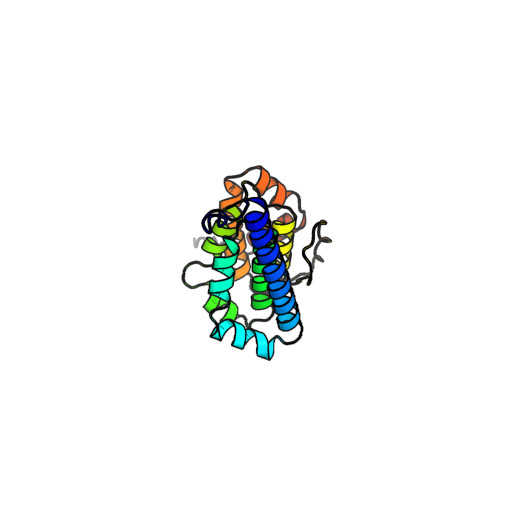96 ? -0.551 9.023 1.129 1.00 81.31 96 TYR A O 1
ATOM 770 N N . THR A 1 97 ? -0.310 11.090 0.279 1.00 81.62 97 THR A N 1
ATOM 771 C CA . THR A 1 97 ? -1.226 11.747 1.213 1.00 81.62 97 THR A CA 1
ATOM 772 C C . THR A 1 97 ? -2.656 11.250 1.013 1.00 81.62 97 THR A C 1
ATOM 774 O O . THR A 1 97 ? -3.313 10.860 1.974 1.00 81.62 97 THR A O 1
ATOM 777 N N . LEU A 1 98 ? -3.110 11.154 -0.242 1.00 86.00 98 LEU A N 1
ATOM 778 C CA . LEU A 1 98 ? -4.433 10.615 -0.562 1.00 86.00 98 LEU A CA 1
ATOM 779 C C . LEU A 1 98 ? -4.584 9.166 -0.079 1.00 86.00 98 LEU A C 1
ATOM 781 O O . LEU A 1 98 ? -5.642 8.787 0.410 1.00 86.00 98 LEU A O 1
ATOM 7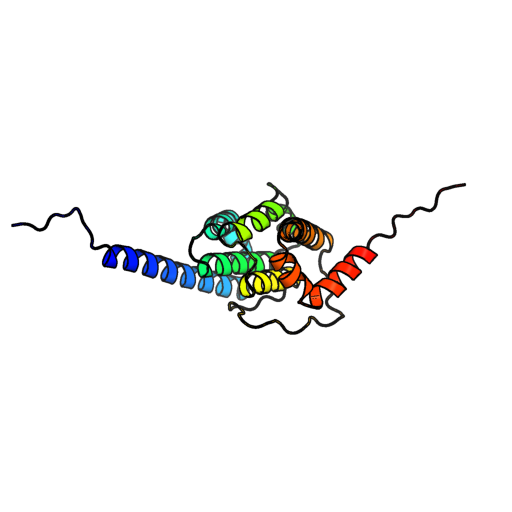85 N N . LEU A 1 99 ? -3.544 8.339 -0.210 1.00 87.12 99 LEU A N 1
ATOM 786 C CA . LEU A 1 99 ? -3.568 6.954 0.258 1.00 87.12 99 LEU A CA 1
ATOM 787 C C . LEU A 1 99 ? -3.801 6.922 1.765 1.00 87.12 99 LEU A C 1
ATOM 789 O O . LEU A 1 99 ? -4.672 6.201 2.242 1.00 87.12 99 LEU A O 1
ATOM 793 N N . ALA A 1 100 ? -3.065 7.757 2.490 1.00 81.00 100 ALA A N 1
ATOM 794 C CA . ALA A 1 100 ? -3.167 7.887 3.928 1.00 81.00 100 ALA A CA 1
ATOM 795 C C . ALA A 1 100 ? -4.593 8.323 4.354 1.00 81.00 100 ALA A C 1
ATOM 797 O O . ALA A 1 100 ? -5.189 7.693 5.227 1.00 81.00 100 ALA A O 1
ATOM 798 N N . GLU A 1 101 ? -5.194 9.311 3.679 1.00 83.94 101 GLU A N 1
ATOM 799 C CA . GLU A 1 101 ? -6.587 9.737 3.912 1.00 83.94 101 GLU A CA 1
ATOM 800 C C . GLU A 1 101 ? -7.601 8.610 3.667 1.00 83.94 101 GLU A C 1
ATOM 802 O O . GLU A 1 101 ? -8.541 8.423 4.440 1.00 83.94 101 GLU A O 1
ATOM 807 N N . LYS A 1 102 ? -7.420 7.834 2.592 1.00 87.06 102 LYS A N 1
ATOM 808 C CA . LYS A 1 102 ? -8.346 6.755 2.219 1.00 87.06 102 LYS A CA 1
ATOM 809 C C . LYS A 1 102 ? -8.319 5.584 3.196 1.00 87.06 102 LYS A C 1
ATOM 811 O O . LYS A 1 102 ? -9.362 4.978 3.420 1.00 87.06 102 LYS A O 1
ATOM 816 N N . LEU A 1 103 ? -7.170 5.296 3.806 1.00 82.25 103 LEU A N 1
ATOM 817 C CA . LEU A 1 103 ? -7.040 4.230 4.805 1.00 82.25 103 LEU A CA 1
ATOM 818 C C . LEU A 1 103 ? -7.863 4.495 6.072 1.00 82.25 103 LEU A C 1
ATOM 820 O O . LEU A 1 103 ? -8.281 3.543 6.720 1.00 82.25 103 LEU A O 1
ATOM 824 N N . LEU A 1 104 ? -8.122 5.764 6.399 1.00 79.44 104 LEU A N 1
ATOM 825 C CA . LEU A 1 104 ? -8.885 6.175 7.583 1.00 79.44 104 LEU A CA 1
ATOM 826 C C . LEU A 1 104 ? -10.331 6.582 7.270 1.00 79.44 104 LEU A C 1
ATOM 828 O O . LEU A 1 104 ? -11.049 7.042 8.150 1.00 79.44 104 LEU A O 1
ATOM 832 N N . MET A 1 105 ? -10.781 6.426 6.023 1.00 82.88 105 MET A N 1
ATOM 833 C CA . MET A 1 105 ? -12.117 6.868 5.610 1.00 82.88 105 MET A CA 1
ATOM 834 C C . MET A 1 105 ? -13.251 6.108 6.316 1.00 82.88 105 MET A C 1
ATOM 836 O O . MET A 1 105 ? -14.292 6.697 6.590 1.00 82.88 105 MET A O 1
ATOM 840 N N . HIS A 1 106 ? -13.051 4.816 6.587 1.00 83.19 106 HIS A N 1
ATOM 841 C CA . HIS A 1 106 ? -14.066 3.906 7.144 1.00 83.19 106 HIS A CA 1
ATOM 842 C C . HIS A 1 106 ? -13.682 3.331 8.512 1.00 83.19 106 HIS A C 1
ATOM 844 O O . HIS A 1 106 ? -14.393 2.493 9.058 1.00 83.19 106 HIS A O 1
ATOM 850 N N . GLU A 1 107 ? -12.534 3.736 9.050 1.00 79.06 107 GLU A N 1
ATOM 851 C CA . GLU A 1 107 ? -11.946 3.186 10.269 1.00 79.06 107 GLU A CA 1
ATOM 852 C C . GLU A 1 107 ? -11.458 4.336 11.151 1.00 79.06 107 GLU A C 1
ATOM 854 O O . GLU A 1 107 ? -10.626 5.138 10.732 1.00 79.06 107 GLU A O 1
ATOM 859 N N . GLU A 1 108 ? -11.937 4.400 12.398 1.00 76.25 108 GLU A N 1
ATOM 860 C CA . GLU A 1 108 ? -11.417 5.364 13.378 1.00 76.25 108 GLU A CA 1
ATOM 861 C C . GLU A 1 108 ? -9.949 5.073 13.710 1.00 76.25 108 GLU A C 1
ATOM 863 O O . GLU A 1 108 ? -9.171 5.992 13.975 1.00 76.25 108 GLU A O 1
ATOM 868 N N . THR A 1 109 ? -9.565 3.790 13.678 1.00 78.75 109 THR A N 1
ATOM 869 C CA . THR A 1 109 ? -8.214 3.323 13.986 1.00 78.75 109 THR A CA 1
ATOM 870 C C . THR A 1 109 ? -7.681 2.348 12.941 1.00 78.75 109 THR A C 1
ATOM 872 O O . THR A 1 109 ? -8.432 1.569 12.367 1.00 78.75 109 THR A O 1
ATOM 875 N N . ILE A 1 110 ? -6.368 2.360 12.708 1.00 82.56 110 ILE A N 1
ATOM 876 C CA . ILE A 1 110 ? -5.694 1.429 11.801 1.00 82.56 110 ILE A CA 1
ATOM 877 C C . ILE A 1 110 ? -5.783 0.023 12.397 1.00 82.56 110 ILE A C 1
ATOM 879 O O . ILE A 1 110 ? -5.144 -0.272 13.408 1.00 82.56 110 ILE A O 1
ATOM 883 N N . SER A 1 111 ? -6.537 -0.861 11.745 1.00 87.06 111 SER A N 1
ATOM 884 C CA . SER A 1 111 ? -6.580 -2.272 12.132 1.00 87.06 111 SER A CA 1
ATOM 885 C C . SER A 1 111 ? -5.223 -2.971 11.944 1.00 87.06 111 SER A C 1
ATOM 887 O O . SER A 1 111 ? -4.394 -2.562 11.125 1.00 87.06 111 SER A O 1
ATOM 889 N N . LEU A 1 112 ? -5.004 -4.085 12.653 1.00 85.44 112 LEU A N 1
ATOM 890 C CA . LEU A 1 112 ? -3.777 -4.885 12.526 1.00 85.44 112 LEU A CA 1
ATOM 891 C C . LEU A 1 112 ? -3.533 -5.366 11.085 1.00 85.44 112 LEU A C 1
ATOM 893 O O . LEU A 1 112 ? -2.403 -5.335 10.608 1.00 85.44 112 LEU A O 1
ATOM 897 N N . SER A 1 113 ? -4.583 -5.777 10.372 1.00 90.69 113 SER A N 1
ATOM 898 C CA . SER A 1 113 ? -4.455 -6.218 8.979 1.00 90.69 113 SER A CA 1
ATOM 899 C C . SER A 1 113 ? -4.115 -5.064 8.041 1.00 90.69 113 SER A C 1
ATOM 901 O O . SER A 1 113 ? -3.263 -5.234 7.171 1.00 90.69 113 SER A O 1
ATOM 903 N N . THR A 1 114 ? -4.698 -3.878 8.249 1.00 89.88 114 THR A N 1
ATOM 904 C CA . THR A 1 114 ? -4.318 -2.666 7.507 1.00 89.88 114 THR A CA 1
ATOM 905 C C . THR A 1 114 ? -2.842 -2.342 7.747 1.00 89.88 114 THR A C 1
ATOM 907 O O . THR A 1 114 ? -2.086 -2.145 6.796 1.00 89.88 114 THR A O 1
ATOM 910 N N . TYR A 1 115 ? -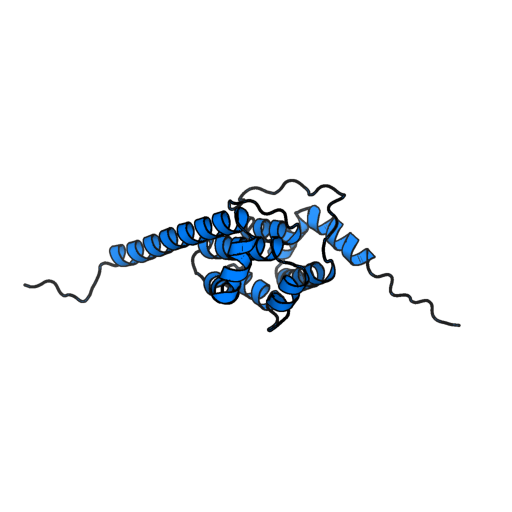2.405 -2.372 9.008 1.00 85.25 115 TYR A N 1
ATOM 911 C CA . TYR A 1 115 ? -1.004 -2.194 9.384 1.00 85.25 115 TYR A CA 1
ATOM 912 C C . TYR A 1 115 ? -0.078 -3.209 8.701 1.00 85.25 115 TYR A C 1
ATOM 914 O O . TYR A 1 115 ? 0.946 -2.815 8.149 1.00 85.25 115 TYR A O 1
ATOM 922 N N . ASN A 1 116 ? -0.430 -4.495 8.705 1.00 87.12 116 ASN A N 1
ATOM 923 C CA . ASN A 1 116 ? 0.397 -5.547 8.120 1.00 87.12 116 ASN A CA 1
ATOM 924 C C . ASN A 1 116 ? 0.631 -5.314 6.623 1.00 87.12 116 ASN A C 1
ATOM 926 O O . ASN A 1 116 ? 1.770 -5.349 6.173 1.00 87.12 116 ASN A O 1
ATOM 930 N N . VAL A 1 117 ? -0.415 -4.980 5.860 1.00 91.25 117 VAL A N 1
ATOM 931 C CA . VAL A 1 117 ? -0.254 -4.685 4.426 1.00 91.25 117 VAL A CA 1
ATOM 932 C C . VAL A 1 117 ? 0.641 -3.460 4.212 1.00 91.25 117 VAL A C 1
ATOM 934 O O . VAL A 1 117 ? 1.500 -3.463 3.333 1.00 91.25 117 VAL A O 1
ATOM 937 N N . ILE A 1 118 ? 0.493 -2.422 5.039 1.00 85.81 118 ILE A N 1
ATOM 938 C CA . ILE A 1 118 ? 1.356 -1.234 4.997 1.00 85.81 118 ILE A CA 1
ATOM 939 C C . ILE A 1 118 ? 2.814 -1.598 5.289 1.00 85.81 118 ILE A C 1
ATOM 941 O O . ILE A 1 118 ? 3.721 -1.143 4.591 1.00 85.81 118 ILE A O 1
ATOM 945 N N . TYR A 1 119 ? 3.042 -2.422 6.307 1.00 81.25 119 TYR A N 1
ATOM 946 C CA . TYR A 1 119 ? 4.362 -2.918 6.665 1.00 81.25 119 TYR A CA 1
ATOM 947 C C . TYR A 1 119 ? 5.007 -3.679 5.502 1.00 81.25 119 TYR A C 1
ATOM 949 O O . TYR A 1 119 ? 6.149 -3.397 5.145 1.00 81.25 119 TYR A O 1
ATOM 957 N N . GLU A 1 120 ? 4.274 -4.578 4.855 1.00 87.44 120 GLU A N 1
ATOM 958 C CA . GLU A 1 120 ? 4.785 -5.333 3.714 1.00 87.44 120 GLU A CA 1
ATOM 959 C C . GLU A 1 120 ? 5.088 -4.438 2.503 1.00 87.44 120 GLU A C 1
ATOM 961 O O . GLU A 1 120 ? 6.099 -4.637 1.836 1.00 87.44 120 GLU A O 1
ATOM 966 N N . ILE A 1 121 ? 4.278 -3.403 2.236 1.00 86.88 121 ILE A N 1
ATOM 967 C CA . ILE A 1 121 ? 4.579 -2.391 1.204 1.00 86.88 121 ILE A CA 1
ATOM 968 C C . ILE A 1 121 ? 5.900 -1.683 1.517 1.00 86.88 121 ILE A C 1
ATOM 970 O O . ILE A 1 121 ? 6.727 -1.460 0.633 1.00 86.88 121 ILE A O 1
ATOM 974 N N . MET A 1 122 ? 6.102 -1.328 2.783 1.00 78.44 122 MET A N 1
ATOM 975 C CA . MET A 1 122 ? 7.276 -0.599 3.250 1.00 78.44 122 MET A CA 1
ATOM 976 C C . MET A 1 122 ? 8.557 -1.431 3.204 1.00 78.44 122 MET A C 1
ATOM 978 O O . MET A 1 122 ? 9.631 -0.901 2.899 1.00 78.44 122 MET A O 1
ATOM 982 N N . THR A 1 123 ? 8.461 -2.724 3.493 1.00 78.62 123 THR A N 1
ATOM 983 C CA . THR A 1 123 ? 9.585 -3.664 3.406 1.00 78.62 123 THR A CA 1
ATOM 984 C C . THR A 1 123 ? 9.768 -4.236 2.004 1.00 78.62 123 THR A C 1
ATOM 986 O O . THR A 1 123 ? 10.825 -4.776 1.712 1.00 78.62 123 THR A O 1
ATOM 989 N N . GLU A 1 124 ? 8.777 -4.063 1.127 1.00 84.06 124 GLU A N 1
ATOM 990 C CA . GLU A 1 124 ? 8.670 -4.709 -0.186 1.00 84.06 124 GLU A CA 1
ATOM 991 C C . GLU A 1 124 ? 8.621 -6.252 -0.118 1.00 84.06 124 GLU A C 1
ATOM 993 O O . GLU A 1 124 ? 8.768 -6.932 -1.135 1.00 84.06 124 GLU A O 1
ATOM 998 N N . HIS A 1 125 ? 8.330 -6.815 1.061 1.00 85.69 125 HIS A N 1
ATOM 999 C CA . HIS A 1 125 ? 8.154 -8.250 1.291 1.00 85.69 125 HIS A CA 1
ATOM 1000 C C . HIS A 1 125 ? 6.669 -8.597 1.427 1.00 85.69 125 HIS A C 1
ATOM 1002 O O . HIS A 1 125 ? 6.137 -8.730 2.526 1.00 85.69 125 HIS A O 1
ATOM 1008 N N . LEU A 1 126 ? 5.993 -8.718 0.284 1.00 91.12 126 LEU A N 1
ATOM 1009 C CA . LEU A 1 126 ? 4.546 -8.926 0.205 1.00 91.12 126 LEU A CA 1
ATOM 1010 C C . LEU A 1 126 ? 4.192 -10.416 0.284 1.00 91.12 126 LEU A C 1
ATOM 1012 O O . LEU A 1 126 ? 4.630 -11.208 -0.552 1.00 91.12 126 LEU A O 1
ATOM 1016 N N . SER A 1 127 ? 3.318 -10.789 1.220 1.00 94.12 127 SER A N 1
ATOM 1017 C CA . SER A 1 127 ? 2.597 -12.063 1.160 1.00 94.12 127 SER A CA 1
ATOM 1018 C C . SER A 1 127 ? 1.401 -11.989 0.202 1.00 94.12 127 SER A C 1
ATOM 1020 O O . SER A 1 127 ? 0.777 -10.935 0.043 1.00 94.12 127 SER A O 1
ATOM 1022 N N . LEU A 1 128 ? 1.052 -13.124 -0.416 1.00 94.31 128 LEU A N 1
ATOM 1023 C CA . LEU A 1 128 ? -0.107 -13.232 -1.316 1.00 94.31 128 LEU A CA 1
ATOM 1024 C C . LEU A 1 128 ? -1.453 -13.102 -0.588 1.00 94.31 128 LEU A C 1
ATOM 1026 O O . LEU A 1 128 ? -2.440 -12.737 -1.217 1.00 94.31 128 LEU A O 1
ATOM 1030 N N . GLN A 1 129 ? -1.498 -13.419 0.708 1.00 93.69 129 GLN A N 1
ATOM 1031 C CA . GLN A 1 129 ? -2.715 -13.432 1.521 1.00 93.69 129 GLN A CA 1
ATOM 1032 C C . GLN A 1 129 ? -2.757 -12.242 2.482 1.00 93.69 129 GLN A C 1
ATOM 1034 O O . GLN A 1 129 ? -1.744 -11.596 2.757 1.00 93.69 129 GLN A O 1
ATOM 1039 N N . ILE A 1 130 ? -3.936 -11.932 3.019 1.00 94.12 130 ILE A N 1
ATOM 1040 C CA . ILE A 1 130 ? -4.043 -10.945 4.095 1.00 94.12 130 ILE A CA 1
ATOM 1041 C C . ILE A 1 130 ? -3.545 -11.568 5.398 1.00 94.12 130 ILE A C 1
ATOM 1043 O O . ILE A 1 130 ? -4.011 -12.617 5.835 1.00 94.12 130 ILE A O 1
ATOM 1047 N N . MET A 1 131 ? -2.593 -10.890 6.035 1.00 89.94 131 MET A N 1
ATOM 1048 C CA . MET A 1 131 ? -2.041 -11.322 7.311 1.00 89.94 131 MET A CA 1
ATOM 1049 C C . MET A 1 131 ? -2.881 -10.758 8.459 1.00 89.94 131 MET A C 1
ATOM 1051 O O . MET A 1 131 ? -3.073 -9.544 8.574 1.00 89.94 131 MET A O 1
ATOM 1055 N N . HIS A 1 132 ? -3.359 -11.642 9.333 1.00 87.62 132 HIS A N 1
ATOM 1056 C CA . HIS A 1 132 ? -4.142 -11.284 10.525 1.00 87.62 132 HIS A CA 1
ATOM 1057 C C . HIS A 1 132 ? -3.358 -11.450 11.834 1.00 87.62 132 HIS A C 1
ATOM 1059 O O . HIS A 1 132 ? -3.776 -10.960 12.879 1.00 87.62 132 HIS A O 1
ATOM 1065 N N . SER A 1 133 ? -2.202 -12.112 11.781 1.00 84.88 133 SER A N 1
ATOM 1066 C CA . SER A 1 133 ? -1.242 -12.194 12.879 1.00 84.88 133 SER A CA 1
ATOM 1067 C C . SER A 1 133 ? -0.150 -11.139 12.722 1.00 84.88 133 SER A C 1
ATOM 1069 O O . SER A 1 133 ? 0.074 -10.619 11.631 1.00 84.88 133 SER A O 1
ATOM 1071 N N . LYS A 1 134 ? 0.564 -10.836 13.808 1.00 74.94 134 LYS A N 1
ATOM 1072 C CA . LYS A 1 134 ? 1.745 -9.966 13.745 1.00 74.94 134 LYS A CA 1
ATOM 1073 C C . LYS A 1 134 ? 2.814 -10.593 12.842 1.00 74.94 134 LYS A C 1
ATOM 1075 O O . LYS A 1 134 ? 3.028 -11.805 12.907 1.00 74.94 134 LYS A O 1
ATOM 1080 N N . HIS A 1 135 ? 3.477 -9.774 12.027 1.00 71.31 135 HIS A N 1
ATOM 1081 C CA . HIS A 1 135 ? 4.672 -10.204 11.301 1.00 71.31 135 HIS A CA 1
ATOM 1082 C C . HIS A 1 135 ? 5.818 -10.506 12.272 1.00 71.31 135 HIS A C 1
ATOM 1084 O O . HIS A 1 135 ? 5.897 -9.927 13.357 1.00 71.31 135 HIS A O 1
ATOM 1090 N N . GLN A 1 136 ? 6.712 -11.407 11.861 1.00 67.06 136 GLN A N 1
ATOM 1091 C CA . GLN A 1 136 ? 8.013 -11.548 12.508 1.00 67.06 136 GLN A CA 1
ATOM 1092 C C . GLN A 1 136 ? 8.792 -10.236 12.362 1.00 67.06 136 GLN A C 1
ATOM 1094 O O . GLN A 1 136 ? 8.614 -9.509 11.378 1.00 67.06 136 GLN A O 1
ATOM 1099 N N . GLU A 1 137 ? 9.621 -9.919 13.356 1.00 60.09 137 GLU A N 1
ATOM 1100 C CA . GLU A 1 137 ? 10.467 -8.727 13.304 1.00 60.09 137 GLU A CA 1
ATOM 1101 C C . GLU A 1 137 ? 11.354 -8.778 12.047 1.00 60.09 137 GLU A C 1
ATOM 1103 O O . GLU A 1 137 ? 11.892 -9.844 11.735 1.00 60.09 137 GLU A O 1
ATOM 1108 N N . PRO A 1 138 ? 11.494 -7.673 11.287 1.00 58.69 138 PRO A N 1
ATOM 1109 C CA . PRO A 1 138 ? 12.389 -7.657 10.151 1.00 58.69 138 PRO A CA 1
ATOM 1110 C C . PRO A 1 138 ? 13.808 -7.858 10.639 1.00 58.69 138 PRO A C 1
ATOM 1112 O O . PRO A 1 138 ? 14.226 -7.330 11.672 1.00 58.69 138 PRO A O 1
ATOM 1115 N N . GLU A 1 139 ? 14.566 -8.588 9.840 1.00 56.97 139 GLU A N 1
ATOM 1116 C CA . GLU A 1 139 ? 15.967 -8.809 10.119 1.00 56.97 139 GLU A CA 1
ATOM 1117 C C . GLU A 1 139 ? 16.701 -7.456 10.126 1.00 56.97 139 GLU A C 1
ATOM 1119 O O . GLU A 1 139 ? 16.470 -6.598 9.272 1.00 56.97 139 GLU A O 1
ATOM 1124 N N . ALA A 1 140 ? 17.598 -7.240 11.095 1.00 53.09 140 ALA A N 1
ATOM 1125 C CA . ALA A 1 140 ? 18.246 -5.944 11.356 1.00 53.09 140 ALA A CA 1
ATOM 1126 C C . ALA A 1 140 ? 19.016 -5.340 10.157 1.00 53.09 140 ALA A C 1
ATOM 1128 O O . ALA A 1 140 ? 19.431 -4.184 10.184 1.00 53.09 140 ALA A O 1
ATOM 1129 N N . HIS A 1 141 ? 19.221 -6.117 9.095 1.00 56.44 141 HIS A N 1
ATOM 1130 C CA . HIS A 1 141 ? 19.921 -5.728 7.879 1.00 56.44 141 HIS A CA 1
ATOM 1131 C C . HIS A 1 141 ? 18.988 -5.368 6.711 1.00 56.44 141 HIS A C 1
ATOM 1133 O O . HIS A 1 141 ? 19.485 -5.149 5.603 1.00 56.44 141 HIS A O 1
ATOM 1139 N N . LEU A 1 142 ? 17.667 -5.279 6.929 1.00 55.38 142 LEU A N 1
ATOM 1140 C CA . LEU A 1 142 ? 16.693 -4.880 5.909 1.00 55.38 142 LEU A CA 1
ATOM 1141 C C . LEU A 1 142 ? 16.953 -3.427 5.478 1.00 55.38 142 LEU A C 1
ATOM 1143 O O . LEU A 1 142 ? 16.451 -2.459 6.052 1.00 55.38 142 LEU A O 1
ATOM 1147 N N . ARG A 1 143 ? 17.818 -3.260 4.476 1.00 55.50 143 ARG A N 1
ATOM 1148 C CA . ARG A 1 143 ? 18.164 -1.956 3.919 1.00 55.50 143 ARG A CA 1
ATOM 1149 C C . ARG A 1 143 ? 16.951 -1.403 3.193 1.00 55.50 143 ARG A C 1
ATOM 1151 O O . ARG A 1 143 ? 16.406 -2.024 2.286 1.00 55.50 143 ARG A O 1
ATOM 1158 N N . LEU A 1 144 ? 16.556 -0.194 3.573 1.00 56.69 144 LEU A N 1
ATOM 1159 C CA . LEU A 1 144 ? 15.495 0.527 2.897 1.00 56.69 144 LEU A CA 1
ATOM 1160 C C . LEU A 1 144 ? 15.916 0.897 1.478 1.00 56.69 144 LEU A C 1
ATOM 1162 O O . LEU A 1 144 ? 16.550 1.930 1.261 1.00 56.69 144 LEU A O 1
ATOM 1166 N N . GLU A 1 145 ? 15.511 0.096 0.498 1.00 54.28 145 GLU A N 1
ATOM 1167 C CA . GLU A 1 145 ? 15.528 0.556 -0.885 1.00 54.28 145 GLU A CA 1
ATOM 1168 C C . GLU A 1 145 ? 14.646 1.812 -0.996 1.00 54.28 145 GLU A C 1
ATOM 1170 O O . GLU A 1 145 ? 13.487 1.818 -0.586 1.00 54.28 145 GLU A O 1
ATOM 1175 N N . ASN A 1 146 ? 15.225 2.907 -1.496 1.00 62.09 146 ASN A N 1
ATOM 1176 C CA . ASN A 1 146 ? 14.584 4.216 -1.663 1.00 62.09 146 ASN A CA 1
ATOM 1177 C C . ASN A 1 146 ? 14.048 4.880 -0.364 1.00 62.09 146 ASN A C 1
ATOM 1179 O O . ASN A 1 146 ? 12.834 5.009 -0.161 1.00 62.09 146 ASN A O 1
ATOM 1183 N N . PRO A 1 147 ? 14.941 5.425 0.484 1.00 63.25 147 PRO A N 1
ATOM 1184 C CA . PRO A 1 147 ? 14.562 6.064 1.745 1.00 63.25 147 PRO A CA 1
ATOM 1185 C C . PRO A 1 147 ? 13.675 7.304 1.570 1.00 63.25 147 PRO A C 1
ATOM 1187 O O . PRO A 1 147 ? 12.980 7.676 2.507 1.00 63.25 147 PRO A O 1
ATOM 1190 N N . LYS A 1 148 ? 13.656 7.958 0.398 1.00 64.19 148 LYS A N 1
ATOM 1191 C CA . LYS A 1 148 ? 12.858 9.180 0.180 1.00 64.19 148 LYS A CA 1
ATOM 1192 C C . LYS A 1 148 ? 11.364 8.887 0.062 1.00 64.19 148 LYS A C 1
ATOM 1194 O O . LYS A 1 148 ? 10.573 9.529 0.745 1.00 64.19 148 LYS A O 1
ATOM 1199 N N . VAL A 1 149 ? 10.993 7.916 -0.773 1.00 63.59 149 VAL A N 1
ATOM 1200 C CA . VAL A 1 149 ? 9.593 7.488 -0.949 1.00 63.59 149 VAL A CA 1
ATOM 1201 C C . VAL A 1 149 ? 9.045 6.927 0.357 1.00 63.59 149 VAL A C 1
ATOM 1203 O O . VAL A 1 149 ? 7.986 7.342 0.823 1.00 63.59 149 VAL A O 1
ATOM 1206 N N . LYS A 1 150 ? 9.829 6.052 0.991 1.00 66.69 150 LYS A N 1
ATOM 1207 C CA . LYS A 1 150 ? 9.493 5.452 2.279 1.00 66.69 150 LYS A CA 1
ATOM 1208 C C . LYS A 1 150 ? 9.341 6.520 3.359 1.00 66.69 150 LYS A C 1
ATOM 1210 O O . LYS A 1 150 ? 8.341 6.526 4.060 1.00 66.69 150 LYS A O 1
ATOM 1215 N N . LYS A 1 151 ? 10.248 7.499 3.433 1.00 67.00 151 LYS A N 1
ATOM 1216 C CA . LYS A 1 151 ? 10.126 8.628 4.365 1.00 67.00 151 LYS A CA 1
ATOM 1217 C C . LYS A 1 151 ? 8.870 9.463 4.128 1.00 67.00 151 LYS A C 1
ATOM 1219 O O . LYS A 1 151 ? 8.245 9.849 5.108 1.00 67.00 151 LYS A O 1
ATOM 1224 N N . LEU A 1 152 ? 8.509 9.764 2.880 1.00 67.50 152 LEU A N 1
ATOM 1225 C CA . LEU A 1 152 ? 7.324 10.575 2.588 1.00 67.50 152 LEU A CA 1
ATOM 1226 C C . LEU A 1 152 ? 6.049 9.852 3.030 1.00 67.50 152 LEU A C 1
ATOM 1228 O O . LEU A 1 152 ? 5.274 10.400 3.806 1.00 67.50 152 LEU A O 1
ATOM 1232 N N . PHE A 1 153 ? 5.905 8.588 2.636 1.00 68.56 153 PHE A N 1
ATOM 1233 C CA . PHE A 1 153 ? 4.768 7.764 3.032 1.00 68.56 153 PHE A CA 1
ATOM 1234 C C . PHE A 1 153 ? 4.676 7.583 4.558 1.00 68.56 153 PHE A C 1
ATOM 1236 O O . PHE A 1 153 ? 3.603 7.734 5.136 1.00 68.56 153 PHE A O 1
ATOM 1243 N N . LEU A 1 154 ? 5.809 7.342 5.230 1.00 68.50 154 LEU A N 1
ATOM 1244 C CA . LEU A 1 154 ? 5.882 7.281 6.693 1.00 68.50 154 LEU A CA 1
ATOM 1245 C C . LEU A 1 154 ? 5.502 8.604 7.355 1.00 68.50 154 LEU A C 1
ATOM 1247 O O . LEU A 1 154 ? 4.822 8.600 8.374 1.00 68.50 154 LEU A O 1
ATOM 1251 N N . THR A 1 155 ? 5.948 9.730 6.798 1.00 70.56 155 THR A N 1
ATOM 1252 C CA . THR A 1 155 ? 5.648 11.062 7.336 1.00 70.56 155 THR A CA 1
ATOM 1253 C C . THR A 1 155 ? 4.150 11.330 7.278 1.00 70.56 155 THR A C 1
ATOM 1255 O O . THR A 1 155 ? 3.566 11.692 8.296 1.00 70.56 155 THR A O 1
ATOM 1258 N N . ASP A 1 156 ? 3.519 11.069 6.134 1.00 70.75 156 ASP A N 1
ATOM 1259 C CA . ASP A 1 156 ? 2.082 11.275 5.944 1.00 70.75 156 ASP A CA 1
ATOM 1260 C C . ASP A 1 156 ? 1.258 10.343 6.846 1.00 70.75 156 ASP A C 1
ATOM 1262 O O . ASP A 1 156 ? 0.330 10.785 7.526 1.00 70.75 156 ASP A O 1
ATOM 1266 N N . LEU A 1 157 ? 1.654 9.070 6.953 1.00 69.81 157 LEU A N 1
ATOM 1267 C CA . LEU A 1 157 ? 1.005 8.112 7.846 1.00 69.81 157 LEU A CA 1
ATOM 1268 C C . LEU A 1 157 ? 1.166 8.497 9.324 1.00 69.81 157 LEU A C 1
ATOM 1270 O O . LEU A 1 157 ? 0.213 8.401 10.097 1.00 69.81 157 LEU A O 1
ATOM 1274 N N . MET A 1 158 ? 2.343 8.983 9.726 1.00 66.81 158 MET A N 1
ATOM 1275 C CA . MET A 1 158 ? 2.580 9.480 11.082 1.00 66.81 158 MET A CA 1
ATOM 1276 C C . MET A 1 158 ? 1.778 10.740 11.394 1.00 66.81 158 MET A C 1
ATOM 1278 O O . MET A 1 158 ? 1.273 10.841 12.507 1.00 66.81 158 MET A O 1
ATOM 1282 N N . ILE A 1 159 ? 1.636 11.682 10.455 1.00 67.88 159 ILE A N 1
ATOM 1283 C CA . ILE A 1 159 ? 0.803 12.882 10.640 1.00 67.88 159 ILE A CA 1
ATOM 1284 C C . ILE A 1 159 ? -0.638 12.472 10.954 1.00 67.88 159 ILE A C 1
ATOM 1286 O O . ILE A 1 159 ? -1.235 12.995 11.896 1.00 67.88 159 ILE A O 1
ATOM 1290 N N . LEU A 1 160 ? -1.166 11.479 10.238 1.00 63.53 160 LEU A N 1
ATOM 1291 C CA . LEU A 1 160 ? -2.503 10.949 10.496 1.00 63.53 160 LEU A CA 1
ATOM 1292 C C . LEU A 1 160 ? -2.599 10.190 11.821 1.00 63.53 160 LEU A C 1
ATOM 1294 O O . LEU A 1 160 ? -3.575 10.338 12.558 1.00 63.53 160 LEU A O 1
ATOM 1298 N N . CYS A 1 161 ? -1.570 9.421 12.177 1.00 63.91 161 CYS A N 1
ATOM 1299 C CA . CYS A 1 161 ? -1.512 8.758 13.475 1.00 63.91 161 CYS A CA 1
ATOM 1300 C C . CYS A 1 161 ? -1.371 9.768 14.621 1.00 63.91 161 CYS A C 1
ATOM 1302 O O . CYS A 1 161 ? -1.891 9.525 15.703 1.00 63.91 161 CYS A O 1
ATOM 1304 N N . ASN A 1 162 ? -0.721 10.917 14.415 1.00 65.00 162 ASN A N 1
ATOM 1305 C CA . ASN A 1 162 ? -0.433 11.879 15.478 1.00 65.00 162 ASN A CA 1
ATOM 1306 C C . ASN A 1 162 ? -1.696 12.489 16.100 1.00 65.00 162 ASN A C 1
ATOM 1308 O O . ASN A 1 162 ? -1.635 12.963 17.230 1.00 65.00 162 ASN A O 1
ATOM 1312 N N . ASN A 1 163 ? -2.844 12.407 15.430 1.00 65.50 163 ASN A N 1
ATOM 1313 C CA . ASN A 1 163 ? -4.120 12.874 15.970 1.00 65.50 163 ASN A CA 1
ATOM 1314 C C . ASN A 1 163 ? -4.948 11.764 16.646 1.00 65.50 163 ASN A C 1
ATOM 1316 O O . ASN A 1 163 ? -5.971 12.065 17.251 1.00 65.50 163 ASN A O 1
ATOM 1320 N N . ASN A 1 164 ? -4.500 10.501 16.621 1.00 71.25 164 ASN A N 1
ATOM 1321 C CA . ASN A 1 164 ? -5.217 9.365 17.206 1.00 71.25 164 ASN A CA 1
ATOM 1322 C C . ASN A 1 164 ? -4.289 8.500 18.084 1.00 71.25 164 ASN A C 1
ATOM 1324 O O . ASN A 1 164 ? -3.343 7.868 17.611 1.00 71.25 164 ASN A O 1
ATOM 1328 N N . ARG A 1 165 ? -4.572 8.448 19.394 1.00 72.25 165 ARG A N 1
ATOM 1329 C CA . ARG A 1 165 ? -3.738 7.737 20.380 1.00 72.25 165 ARG A CA 1
ATOM 1330 C C . ARG A 1 165 ? -3.639 6.236 20.109 1.00 72.25 165 ARG A C 1
ATOM 1332 O O . ARG A 1 165 ? -2.567 5.680 20.340 1.00 72.25 165 ARG A O 1
ATOM 1339 N N . ASP A 1 166 ? -4.697 5.609 19.615 1.00 71.69 166 ASP A N 1
ATOM 1340 C CA . ASP A 1 166 ? -4.733 4.175 19.325 1.00 71.69 166 ASP A CA 1
ATOM 1341 C C . ASP A 1 166 ? -3.995 3.846 18.025 1.00 71.69 166 ASP A C 1
ATOM 1343 O O . ASP A 1 166 ? -3.303 2.831 17.955 1.00 71.69 166 ASP A O 1
ATOM 1347 N N . ASN A 1 167 ? -3.993 4.762 17.051 1.00 70.81 167 ASN A N 1
ATOM 1348 C CA . ASN A 1 167 ? -3.124 4.667 15.873 1.00 70.81 167 ASN A CA 1
ATOM 1349 C C . ASN A 1 167 ? -1.654 4.806 16.256 1.00 70.81 167 ASN A C 1
ATOM 1351 O O . ASN A 1 167 ? -0.840 3.964 15.876 1.00 70.81 167 ASN A O 1
ATOM 1355 N N . ARG A 1 168 ? -1.310 5.809 17.081 1.00 69.75 168 ARG A N 1
ATOM 1356 C CA . ARG A 1 168 ? 0.048 5.923 17.642 1.00 69.75 168 ARG A CA 1
ATOM 1357 C C . ARG A 1 168 ? 0.426 4.655 18.388 1.00 69.75 168 ARG A C 1
ATOM 1359 O O . ARG A 1 168 ? 1.526 4.159 18.203 1.00 69.75 168 ARG A O 1
ATOM 1366 N N . ARG A 1 169 ? -0.472 4.118 19.217 1.00 71.38 169 ARG A N 1
ATOM 1367 C CA . ARG A 1 169 ? -0.227 2.891 19.974 1.00 71.38 169 ARG A CA 1
ATOM 1368 C C . ARG A 1 169 ? 0.010 1.707 19.039 1.00 71.38 169 ARG A C 1
ATOM 1370 O O . ARG A 1 169 ? 1.004 1.029 19.224 1.00 71.38 169 ARG A O 1
ATOM 1377 N N . THR A 1 170 ? -0.822 1.494 18.028 1.00 69.81 170 THR A N 1
ATOM 1378 C CA . THR A 1 170 ? -0.678 0.386 17.069 1.00 69.81 170 THR A CA 1
ATOM 1379 C C . THR A 1 170 ? 0.640 0.470 16.297 1.00 69.81 170 THR A C 1
ATOM 1381 O O . THR A 1 170 ? 1.362 -0.521 16.211 1.00 69.81 170 THR A O 1
ATOM 1384 N N . VAL A 1 171 ? 1.004 1.665 15.820 1.00 65.31 171 VAL A N 1
ATOM 1385 C CA . VAL A 1 171 ? 2.269 1.901 15.103 1.00 65.31 171 VAL A CA 1
ATOM 1386 C C . VAL A 1 171 ? 3.483 1.755 16.027 1.00 65.31 171 VAL A C 1
ATOM 1388 O O . VAL A 1 171 ? 4.470 1.136 15.643 1.00 65.31 171 VAL A O 1
ATOM 1391 N N . LEU A 1 172 ? 3.420 2.288 17.252 1.00 64.38 172 LEU A N 1
ATOM 1392 C CA . LEU A 1 172 ? 4.541 2.281 18.200 1.00 64.38 172 LEU A CA 1
ATOM 1393 C C . LEU A 1 172 ? 4.688 0.965 18.972 1.00 64.38 172 LEU A C 1
ATOM 1395 O O . LEU A 1 172 ? 5.779 0.675 19.447 1.00 64.38 172 LEU A O 1
ATOM 1399 N N . GLN A 1 173 ? 3.626 0.174 19.137 1.00 60.09 173 GLN A N 1
ATOM 1400 C CA . GLN A 1 173 ? 3.681 -1.117 19.835 1.00 60.09 173 GLN A CA 1
ATOM 1401 C C . GLN A 1 173 ? 4.370 -2.212 19.016 1.00 60.09 173 GLN A C 1
ATOM 1403 O O . GLN A 1 173 ? 4.668 -3.270 19.569 1.00 60.09 173 GLN A O 1
ATOM 1408 N N . MET A 1 174 ? 4.610 -1.987 17.724 1.00 62.09 174 MET A N 1
ATOM 1409 C CA . MET A 1 174 ? 5.378 -2.896 16.880 1.00 62.09 174 MET A CA 1
ATOM 1410 C C . MET A 1 174 ? 6.823 -2.370 16.791 1.00 62.09 174 MET A C 1
ATOM 1412 O O . MET A 1 174 ? 7.088 -1.376 16.114 1.00 62.09 174 MET A O 1
ATOM 1416 N N . SER A 1 175 ? 7.736 -3.033 17.514 1.00 54.53 175 SER A N 1
ATOM 1417 C CA . SER A 1 175 ? 9.175 -2.723 17.711 1.00 54.53 175 SER A CA 1
ATOM 1418 C C . SER A 1 175 ? 9.902 -2.252 16.448 1.00 54.53 175 SER A C 1
ATOM 1420 O O . SER A 1 175 ? 10.706 -1.323 16.467 1.00 54.53 175 SER A O 1
ATOM 1422 N N . VAL A 1 176 ? 9.524 -2.839 15.324 1.00 56.28 176 VAL A N 1
ATOM 1423 C CA . VAL A 1 176 ? 10.023 -2.594 13.975 1.00 56.28 176 VAL A CA 1
ATOM 1424 C C . VAL A 1 176 ? 10.059 -1.121 13.559 1.00 56.28 176 VAL A C 1
ATOM 1426 O O . VAL A 1 176 ? 11.029 -0.658 12.958 1.00 56.28 176 VAL A O 1
ATOM 1429 N N . TRP A 1 177 ? 9.005 -0.366 13.874 1.00 60.03 177 TRP A N 1
ATOM 1430 C CA . TRP A 1 177 ? 8.919 1.036 13.473 1.00 60.03 177 TRP A CA 1
ATOM 1431 C C . TRP A 1 177 ? 9.803 1.922 14.336 1.00 60.03 177 TRP A C 1
ATOM 1433 O O . TRP A 1 177 ? 10.246 2.957 13.860 1.00 60.03 177 TRP A O 1
ATOM 1443 N N . GLN A 1 178 ? 10.098 1.529 15.574 1.00 57.28 178 GLN A N 1
ATOM 1444 C CA . GLN A 1 178 ? 10.940 2.325 16.463 1.00 57.28 178 GLN A CA 1
ATOM 1445 C C . GLN A 1 178 ? 12.374 2.373 15.931 1.00 57.28 178 GLN A C 1
ATOM 1447 O O . GLN A 1 178 ? 12.892 3.460 15.695 1.00 57.28 178 GLN A O 1
ATOM 1452 N N . GLU A 1 179 ? 12.963 1.217 15.622 1.00 59.09 179 GLU A N 1
ATOM 1453 C CA . GLU A 1 179 ? 14.309 1.126 15.039 1.00 59.09 179 GLU A CA 1
ATOM 1454 C C . GLU A 1 179 ? 14.394 1.816 13.669 1.00 59.09 179 GLU A C 1
ATOM 1456 O O . GLU A 1 179 ? 15.359 2.518 13.360 1.00 59.09 179 GLU A O 1
ATOM 1461 N N . TRP A 1 180 ? 13.342 1.706 12.853 1.00 60.62 180 TRP A N 1
ATOM 1462 C CA . TRP A 1 180 ? 13.278 2.389 11.560 1.00 60.62 180 TRP A CA 1
ATOM 1463 C C . TRP A 1 180 ? 13.112 3.905 11.680 1.00 60.62 180 TRP A C 1
ATOM 1465 O O . TRP A 1 180 ? 13.780 4.649 10.963 1.00 60.62 180 TRP A O 1
ATOM 1475 N N . LEU A 1 181 ? 12.258 4.392 12.581 1.00 60.41 181 LEU A N 1
ATOM 1476 C CA . LEU A 1 181 ? 12.105 5.823 12.852 1.00 60.41 181 LEU A CA 1
ATOM 1477 C C . LEU A 1 181 ? 13.397 6.412 13.424 1.00 60.41 181 LEU A C 1
ATOM 1479 O O . LEU A 1 181 ? 13.785 7.512 13.029 1.00 60.41 181 LEU A O 1
ATOM 1483 N N . ILE A 1 182 ? 14.100 5.665 14.279 1.00 62.09 182 ILE A N 1
ATOM 1484 C CA . ILE A 1 182 ? 15.426 6.024 14.795 1.00 62.09 182 ILE A CA 1
ATOM 1485 C C . ILE A 1 182 ? 16.451 6.079 13.649 1.00 62.09 182 ILE A C 1
ATOM 1487 O O . ILE A 1 182 ? 17.176 7.067 13.523 1.00 62.09 182 ILE A O 1
ATOM 1491 N N . SER A 1 183 ? 16.464 5.090 12.750 1.00 57.56 183 SER A N 1
ATOM 1492 C CA . SER A 1 183 ? 17.335 5.078 11.565 1.00 57.56 183 SER A CA 1
ATOM 1493 C C . SER A 1 183 ? 17.059 6.262 10.624 1.00 57.56 183 SER A C 1
ATOM 1495 O O . SER A 1 183 ? 17.984 6.934 10.165 1.00 57.56 183 SER A O 1
ATOM 1497 N N . LEU A 1 184 ? 15.786 6.601 10.396 1.00 53.22 184 LEU A N 1
ATOM 1498 C CA . LEU A 1 184 ? 15.378 7.763 9.599 1.00 53.22 184 LEU A CA 1
ATOM 1499 C C . LEU A 1 184 ? 15.713 9.101 10.272 1.00 53.22 184 LEU A C 1
ATOM 1501 O O . LEU A 1 184 ? 15.991 10.075 9.564 1.00 53.22 184 LEU A O 1
ATOM 1505 N N . ALA A 1 185 ? 15.709 9.160 11.608 1.00 56.06 185 ALA A N 1
ATOM 1506 C CA . ALA A 1 185 ? 16.178 10.315 12.372 1.00 56.06 185 ALA A CA 1
ATOM 1507 C C . ALA A 1 185 ? 17.699 10.501 12.233 1.00 56.06 185 ALA A C 1
ATOM 1509 O O . ALA A 1 185 ? 18.172 11.632 12.113 1.00 56.06 185 ALA A O 1
ATOM 1510 N N . TYR A 1 186 ? 18.459 9.405 12.142 1.00 49.59 186 TYR A N 1
ATOM 1511 C CA . TYR A 1 186 ? 19.916 9.434 11.977 1.00 49.59 186 TYR A CA 1
ATOM 1512 C C . TYR A 1 186 ? 20.380 9.897 10.584 1.00 49.59 186 TYR A C 1
ATOM 1514 O O . TYR A 1 186 ? 21.521 10.322 10.416 1.00 49.59 186 TYR A O 1
ATOM 1522 N N . ILE A 1 187 ? 19.490 9.910 9.583 1.00 50.06 187 ILE A N 1
ATOM 1523 C CA . ILE A 1 187 ? 19.772 10.447 8.236 1.00 50.06 187 ILE A CA 1
ATOM 1524 C C . ILE A 1 187 ? 19.820 12.000 8.223 1.00 50.06 187 ILE A C 1
ATOM 1526 O O . ILE A 1 187 ? 20.061 12.604 7.179 1.00 50.06 187 ILE A O 1
ATOM 1530 N N . HIS A 1 188 ? 19.664 12.686 9.365 1.00 45.84 188 HIS A N 1
ATOM 1531 C CA . HIS A 1 188 ? 19.926 14.132 9.482 1.00 45.84 188 HIS A CA 1
ATOM 1532 C C . HIS A 1 188 ? 20.808 14.506 10.686 1.00 45.84 188 HIS A C 1
ATOM 1534 O O . HIS A 1 188 ? 20.298 15.040 11.671 1.00 45.84 188 HIS A O 1
ATOM 1540 N N . PRO A 1 189 ? 22.146 14.454 10.579 1.00 39.25 189 PRO A N 1
ATOM 1541 C CA . PRO A 1 189 ? 22.930 15.555 11.095 1.00 39.25 189 PRO A CA 1
ATOM 1542 C C . PRO A 1 189 ? 22.805 16.681 10.065 1.00 39.25 189 PRO A C 1
ATOM 1544 O O . PRO A 1 189 ? 23.503 16.701 9.049 1.00 39.25 189 PRO A O 1
ATOM 1547 N N . LYS A 1 190 ? 21.898 17.639 10.298 1.00 42.59 190 LYS A N 1
ATOM 1548 C CA . LYS A 1 190 ? 22.071 18.951 9.668 1.00 42.59 190 LYS A CA 1
ATOM 1549 C C . LYS A 1 190 ? 23.464 19.413 10.072 1.00 42.59 190 LYS A C 1
ATOM 1551 O O . LYS A 1 190 ? 23.724 19.627 11.252 1.00 42.59 190 LYS A O 1
ATOM 1556 N N . SER A 1 191 ? 24.344 19.530 9.088 1.00 42.28 191 SER A N 1
ATOM 1557 C CA . SER A 1 191 ? 25.618 20.220 9.179 1.00 42.28 191 SER A CA 1
ATOM 1558 C C . SER A 1 191 ? 25.378 21.620 9.744 1.00 42.28 191 SER A C 1
ATOM 1560 O O . SER A 1 191 ? 25.085 22.561 9.011 1.00 42.28 191 SER A O 1
ATOM 1562 N N . PHE A 1 192 ? 25.468 21.743 11.063 1.00 37.41 192 PHE A N 1
ATOM 1563 C CA . PHE A 1 192 ? 25.542 23.010 11.769 1.00 37.41 192 PHE A CA 1
ATOM 1564 C C . PHE A 1 192 ? 26.989 23.221 12.211 1.00 37.41 192 PHE A C 1
ATOM 1566 O O . PHE A 1 192 ? 27.279 23.485 13.370 1.00 37.41 192 PHE A O 1
ATOM 1573 N N . ILE A 1 193 ? 27.920 23.100 11.261 1.00 40.25 193 ILE A N 1
ATOM 1574 C CA . ILE A 1 193 ? 29.212 23.765 11.395 1.00 40.25 193 ILE A CA 1
ATOM 1575 C C . ILE A 1 193 ? 28.943 25.207 10.980 1.00 40.25 193 ILE A C 1
ATOM 1577 O O . ILE A 1 193 ? 28.978 25.562 9.801 1.00 40.25 193 ILE A O 1
ATOM 1581 N N . ARG A 1 194 ? 28.580 26.031 11.969 1.00 34.97 194 ARG A N 1
ATOM 1582 C CA . ARG A 1 194 ? 28.724 27.477 11.841 1.00 34.97 194 ARG A CA 1
ATOM 1583 C C . ARG A 1 194 ? 30.194 27.737 11.534 1.00 34.97 194 ARG A C 1
ATOM 1585 O O . ARG A 1 194 ? 31.055 27.395 12.335 1.00 34.97 194 ARG A O 1
ATOM 1592 N N . ARG A 1 195 ? 30.449 28.337 10.371 1.00 39.56 195 ARG A N 1
ATOM 1593 C CA . ARG A 1 195 ? 31.654 29.133 10.157 1.00 39.56 195 ARG A CA 1
ATOM 1594 C C . ARG A 1 195 ? 31.700 30.193 11.257 1.00 39.56 195 ARG A C 1
ATOM 1596 O O . ARG A 1 195 ? 30.799 31.030 11.311 1.00 39.56 195 ARG A O 1
ATOM 1603 N N . ILE A 1 196 ? 32.719 30.120 12.101 1.00 46.91 196 ILE A N 1
ATOM 1604 C CA . ILE A 1 196 ? 33.394 31.269 12.701 1.00 46.91 196 ILE A CA 1
ATOM 1605 C C . ILE A 1 196 ? 34.879 30.990 12.510 1.00 46.91 196 ILE A C 1
ATOM 1607 O O . ILE A 1 196 ? 35.275 29.836 12.793 1.00 46.91 196 ILE A O 1
#

InterPro domains:
  IPR016024 Armadillo-type fold [SSF48371] (19-181)
  IPR031570 Neurobeachin/BDCP, DUF4704 [PF15787] (19-150)
  IPR050865 BEACH Domain-Containing [PTHR13743] (19-188)